Protein AF-A0AA36J2W7-F1 (afdb_monomer_lite)

pLDDT: mean 77.15, std 19.32, range [40.28, 98.44]

Foldseek 3Di:
DDDPPPPPPDPDPPPPVVVVVVCVVVPPPVVVVVVVVLPPDPPFWKKFFAPPVQDWWFFAAAQDPPHDTLPDTHGHLDIFGFSDWDADPVRKIWTAGPVRSHITIQADPPPRDGGMDTDDPVRNVVSVVPPVPVVVVVVVVVVVCVVDVPVVVVVVPDVVVVVCLQDLVSLVVVVVVDVVSVVVCVVQVLSVVCSVPPNDVVSNVVSVVVVVD

Secondary structure (DSSP, 8-state):
-----TTSSSSSSSSHHHHHHHHHHSTTSHHHHHHHSSSS--SPEEEEE--TT-PPEEEESSSSTTSPEEEEEEPTT-EEEEEEEEE-TTS-EEEEETTSS-EEESB-TTT--B-EEEE-HHHHHHHHHHS--HHHHHHHHHHHHHH-HHHHHHHHT-HHHHHHHH-HHHHHHHHHH-HHHHHHHHT-HHHHHHHHTT--HHHHHHHHHTT--

Sequence (213 aa):
MDSRWTKALCIAGGAAAAAGVLWYVFREDEEEAAAEAGLAAAGGQKFCVTDPSGACIGIRKEPDVSSARTGLQLMPGEVFDVSEVLEAPDGQMYLKLADGRGWAFTRSSRDGRLLCQRVSDEEAEHMAGSQPSMQRMMAEVNALLERQPELREQVLASPELQAMLANPDAMRSAAQQNPFVASAMQSNPGVQEWMADGADPETLAQAMRSKAG

Structure (mmCIF, N/CA/C/O backbone):
data_AF-A0AA36J2W7-F1
#
_entry.id   AF-A0AA36J2W7-F1
#
loop_
_atom_site.group_PDB
_atom_site.id
_atom_site.type_symbol
_atom_site.label_atom_id
_atom_site.label_alt_id
_atom_site.label_comp_id
_atom_site.label_asym_id
_atom_site.label_entity_id
_atom_site.label_seq_id
_atom_site.pdbx_PDB_ins_code
_atom_site.Cartn_x
_atom_site.Cartn_y
_atom_site.Cartn_z
_atom_site.occupancy
_atom_site.B_iso_or_equiv
_atom_site.auth_seq_id
_atom_site.auth_comp_id
_atom_site.auth_asym_id
_atom_site.auth_atom_id
_atom_site.pdbx_PDB_model_num
ATOM 1 N N . MET A 1 1 ? -44.391 -8.270 68.661 1.00 42.38 1 MET A N 1
ATOM 2 C CA . MET A 1 1 ? -43.541 -8.861 67.611 1.00 42.38 1 MET A CA 1
ATOM 3 C C . MET A 1 1 ? -44.029 -8.336 66.277 1.00 42.38 1 MET A C 1
ATOM 5 O O . MET A 1 1 ? -45.176 -8.560 65.916 1.00 42.38 1 MET A O 1
ATOM 9 N N . ASP A 1 2 ? -43.184 -7.512 65.665 1.00 52.62 2 ASP A N 1
ATOM 10 C CA . ASP A 1 2 ? -43.359 -6.789 64.407 1.00 52.62 2 ASP A CA 1
ATOM 11 C C . ASP A 1 2 ? -43.614 -7.686 63.190 1.00 52.62 2 ASP A C 1
ATOM 13 O O . ASP A 1 2 ? -43.189 -8.838 63.177 1.00 52.62 2 ASP A O 1
ATOM 17 N N . SER A 1 3 ? -44.219 -7.102 62.144 1.00 44.38 3 SER A N 1
ATOM 18 C CA . SER A 1 3 ? -43.921 -7.328 60.709 1.00 44.38 3 SER A CA 1
ATOM 19 C C . SER A 1 3 ? -44.998 -6.625 59.867 1.00 44.38 3 SER A C 1
ATOM 21 O O . SER A 1 3 ? -45.995 -7.226 59.503 1.00 44.38 3 SER A O 1
ATOM 23 N N . ARG A 1 4 ? -44.973 -5.320 59.571 1.00 46.44 4 ARG A N 1
ATOM 24 C CA . ARG A 1 4 ? -44.025 -4.549 58.731 1.00 46.44 4 ARG A CA 1
ATOM 25 C C . ARG A 1 4 ? -43.586 -5.165 57.391 1.00 46.44 4 ARG A C 1
ATOM 27 O O . ARG A 1 4 ? -42.959 -4.454 56.620 1.00 46.44 4 ARG A O 1
ATOM 34 N N . TRP A 1 5 ? -44.008 -6.381 57.038 1.00 47.56 5 TRP A N 1
ATOM 35 C CA . TRP A 1 5 ? -43.633 -7.011 55.759 1.00 47.56 5 TRP A CA 1
ATOM 36 C C . TRP A 1 5 ? -44.796 -7.229 54.779 1.00 47.56 5 TRP A C 1
ATOM 38 O O . TRP A 1 5 ? -44.565 -7.440 53.594 1.00 47.56 5 TRP A O 1
ATOM 48 N N . THR A 1 6 ? -46.053 -7.059 55.196 1.00 45.84 6 THR A N 1
ATOM 49 C CA . THR A 1 6 ? -47.224 -7.325 54.332 1.00 45.84 6 THR A CA 1
ATOM 50 C C . THR A 1 6 ? -47.607 -6.174 53.386 1.00 45.84 6 THR A C 1
ATOM 52 O O . THR A 1 6 ? -48.649 -6.229 52.744 1.00 45.84 6 THR A O 1
ATOM 55 N N . LYS A 1 7 ? -46.795 -5.113 53.275 1.00 46.69 7 LYS A N 1
ATOM 56 C CA . LYS A 1 7 ? -47.053 -3.972 52.365 1.00 46.69 7 LYS A CA 1
ATOM 57 C C . LYS A 1 7 ? -45.974 -3.754 51.296 1.00 46.69 7 LYS A C 1
ATOM 59 O O . LYS A 1 7 ? -45.944 -2.695 50.683 1.00 46.69 7 LYS A O 1
ATOM 64 N N . ALA A 1 8 ? -45.118 -4.743 51.043 1.00 44.97 8 ALA A N 1
ATOM 65 C CA . ALA A 1 8 ? -44.049 -4.647 50.041 1.00 44.97 8 ALA A CA 1
ATOM 66 C C . ALA A 1 8 ? -44.235 -5.579 48.827 1.00 44.97 8 ALA A C 1
ATOM 68 O O . ALA A 1 8 ? -43.272 -5.854 48.122 1.00 44.97 8 ALA A O 1
ATOM 69 N N . LEU A 1 9 ? -45.454 -6.067 48.559 1.00 45.31 9 LEU A N 1
ATOM 70 C CA . LEU A 1 9 ? -45.701 -7.007 47.455 1.00 45.31 9 LEU A CA 1
ATOM 71 C C . LEU A 1 9 ? -46.859 -6.594 46.531 1.00 45.31 9 LEU A C 1
ATOM 73 O O . LEU A 1 9 ? -47.637 -7.436 46.103 1.00 45.31 9 LEU A O 1
ATOM 77 N N . CYS A 1 10 ? -46.977 -5.299 46.218 1.00 46.50 10 CYS A N 1
ATOM 78 C CA . CYS A 1 10 ? -47.950 -4.803 45.227 1.00 46.50 10 CYS A CA 1
ATOM 79 C C . CYS A 1 10 ? -47.357 -3.883 44.142 1.00 46.50 10 CYS A C 1
ATOM 81 O O . CYS A 1 10 ? -48.113 -3.221 43.441 1.00 46.50 10 CYS A O 1
ATOM 83 N N . ILE A 1 11 ? -46.034 -3.833 43.947 1.00 49.19 11 ILE A N 1
ATOM 84 C CA . ILE A 1 11 ? -45.430 -3.062 42.841 1.00 49.19 11 ILE A CA 1
ATOM 85 C C . ILE A 1 11 ? -44.286 -3.867 42.213 1.00 49.19 11 ILE A C 1
ATOM 87 O O . ILE A 1 11 ? -43.123 -3.522 42.369 1.00 49.19 11 ILE A O 1
ATOM 91 N N . ALA A 1 12 ? -44.581 -4.991 41.559 1.00 46.41 12 ALA A N 1
ATOM 92 C CA . ALA A 1 12 ? -43.542 -5.725 40.816 1.00 46.41 12 ALA A CA 1
ATOM 93 C C . ALA A 1 12 ? -44.068 -6.598 39.662 1.00 46.41 12 ALA A C 1
ATOM 95 O O . ALA A 1 12 ? -43.372 -7.502 39.219 1.00 46.41 12 ALA A O 1
ATOM 96 N N . GLY A 1 13 ? -45.290 -6.368 39.170 1.00 40.91 13 GLY A N 1
ATOM 97 C CA . GLY A 1 13 ? -45.926 -7.301 38.227 1.00 40.91 13 GLY A CA 1
ATOM 98 C C . GLY A 1 13 ? -46.694 -6.666 37.074 1.00 40.91 13 GLY A C 1
ATOM 99 O O . GLY A 1 13 ? -47.593 -7.309 36.553 1.00 40.91 13 GLY A O 1
ATOM 100 N N . GLY A 1 14 ? -46.405 -5.411 36.706 1.00 41.69 14 GLY A N 1
ATOM 101 C CA . GLY A 1 14 ? -47.230 -4.676 35.731 1.00 41.69 14 GLY A CA 1
ATOM 102 C C . GLY A 1 14 ? -46.502 -3.985 34.575 1.00 41.69 14 GLY A C 1
ATOM 103 O O . GLY A 1 14 ? -47.169 -3.549 33.647 1.00 41.69 14 GLY A O 1
ATOM 104 N N . ALA A 1 15 ? -45.169 -3.875 34.592 1.00 45.41 15 ALA A N 1
ATOM 105 C CA . ALA A 1 15 ? -44.442 -3.072 33.595 1.00 45.41 15 ALA A CA 1
ATOM 106 C C . ALA A 1 15 ? -43.670 -3.892 32.541 1.00 45.41 15 ALA A C 1
ATOM 108 O O . ALA A 1 15 ? -43.358 -3.368 31.477 1.00 45.41 15 ALA A O 1
ATOM 109 N N . ALA A 1 16 ? -43.391 -5.177 32.785 1.00 48.16 16 ALA A N 1
ATOM 110 C CA . ALA A 1 16 ? -42.565 -5.969 31.866 1.00 48.16 16 ALA A CA 1
ATOM 111 C C . ALA A 1 16 ? -43.339 -6.501 30.644 1.00 48.16 16 ALA A C 1
ATOM 113 O O . ALA A 1 16 ? -42.769 -6.620 29.564 1.00 48.16 16 ALA A O 1
ATOM 114 N N . ALA A 1 17 ? -44.642 -6.774 30.779 1.00 46.09 17 ALA A N 1
ATOM 115 C CA . ALA A 1 17 ? -45.441 -7.288 29.664 1.00 46.09 17 ALA A CA 1
ATOM 116 C C . ALA A 1 17 ? -45.828 -6.188 28.660 1.00 46.09 17 ALA A C 1
ATOM 118 O O . ALA A 1 17 ? -45.829 -6.434 27.459 1.00 46.09 17 ALA A O 1
ATOM 119 N N . ALA A 1 18 ? -46.089 -4.961 29.126 1.00 45.81 18 ALA A N 1
ATOM 120 C CA . ALA A 1 18 ? -46.387 -3.846 28.232 1.00 45.81 18 ALA A CA 1
ATOM 121 C C . ALA A 1 18 ? -45.137 -3.382 27.475 1.00 45.81 18 ALA A C 1
ATOM 123 O O . ALA A 1 18 ? -45.234 -3.135 26.285 1.00 45.81 18 ALA A O 1
ATOM 124 N N . ALA A 1 19 ? -43.958 -3.348 28.110 1.00 48.56 19 ALA A N 1
ATOM 125 C CA . ALA A 1 19 ? -42.713 -3.016 27.413 1.00 48.56 19 ALA A CA 1
ATOM 126 C C . ALA A 1 19 ? -42.326 -4.079 26.369 1.00 48.56 19 ALA A C 1
ATOM 128 O O . ALA A 1 19 ? -41.878 -3.724 25.286 1.00 48.56 19 ALA A O 1
ATOM 129 N N . GLY A 1 20 ? -42.556 -5.367 26.657 1.00 45.38 20 GLY A N 1
ATOM 130 C CA . GLY A 1 20 ? -42.308 -6.455 25.706 1.00 45.38 20 GLY A CA 1
ATOM 131 C C . GLY A 1 20 ? -43.267 -6.452 24.512 1.00 45.38 20 GLY A C 1
ATOM 132 O O . GLY A 1 20 ? -42.825 -6.635 23.386 1.00 45.38 20 GLY A O 1
ATOM 133 N N . VAL A 1 21 ? -44.561 -6.188 24.729 1.00 49.75 21 VAL A N 1
ATOM 134 C CA . VAL A 1 21 ? -45.548 -6.086 23.637 1.00 49.75 21 VAL A CA 1
ATOM 135 C C . VAL A 1 21 ? -45.394 -4.775 22.863 1.00 49.75 21 VAL A C 1
ATOM 137 O O . VAL A 1 21 ? -45.546 -4.784 21.650 1.00 49.75 21 VAL A O 1
ATOM 140 N N . LEU A 1 22 ? -45.017 -3.667 23.509 1.00 46.59 22 LEU A N 1
ATOM 141 C CA . LEU A 1 22 ? -44.702 -2.417 22.807 1.00 46.59 22 LEU A CA 1
ATOM 142 C C . LEU A 1 22 ? -43.424 -2.563 21.966 1.00 46.59 22 LEU A C 1
ATOM 144 O O . LEU A 1 22 ? -43.388 -2.073 20.846 1.00 46.59 22 LEU A O 1
ATOM 148 N N . TRP A 1 23 ? -42.424 -3.305 22.458 1.00 53.12 23 TRP A N 1
ATOM 149 C CA . TRP A 1 23 ? -41.241 -3.688 21.683 1.00 53.12 23 TRP A CA 1
ATOM 150 C C . TRP A 1 23 ? -41.576 -4.647 20.535 1.00 53.12 23 TRP A C 1
ATOM 152 O O . TRP A 1 23 ? -40.918 -4.595 19.512 1.00 53.12 23 TRP A O 1
ATOM 162 N N . TYR A 1 24 ? -42.592 -5.505 20.662 1.00 50.66 24 TYR A N 1
ATOM 163 C CA . TYR A 1 24 ? -42.967 -6.452 19.601 1.00 50.66 24 TYR A CA 1
ATOM 164 C C . TYR A 1 24 ? -43.910 -5.846 18.548 1.00 50.66 24 TYR A C 1
ATOM 166 O O . TYR A 1 24 ? -43.835 -6.216 17.388 1.00 50.66 24 TYR A O 1
ATOM 174 N N . VAL A 1 25 ? -44.776 -4.901 18.931 1.00 55.06 25 VAL A N 1
ATOM 175 C CA . VAL A 1 25 ? -45.763 -4.272 18.030 1.00 55.06 25 VAL A CA 1
ATOM 176 C C . VAL A 1 25 ? -45.192 -3.053 17.291 1.00 55.06 25 VAL A C 1
ATOM 178 O O . VAL A 1 25 ? -45.639 -2.762 16.191 1.00 55.06 25 VAL A O 1
ATOM 181 N N . PHE A 1 26 ? -44.185 -2.357 17.835 1.00 48.19 26 PHE A N 1
ATOM 182 C CA . PHE A 1 26 ? -43.480 -1.277 17.115 1.00 48.19 26 PHE A CA 1
ATOM 183 C C . PHE A 1 26 ? -42.229 -1.750 16.350 1.00 48.19 26 PHE A C 1
ATOM 185 O O . PHE A 1 26 ? -41.578 -0.946 15.691 1.00 48.19 26 PHE A O 1
ATOM 192 N N . ARG A 1 27 ? -41.909 -3.052 16.390 1.00 49.78 27 ARG A N 1
ATOM 193 C CA . ARG A 1 27 ? -40.775 -3.675 15.681 1.00 49.78 27 ARG A CA 1
ATOM 194 C C . ARG A 1 27 ? -41.227 -4.462 14.448 1.00 49.78 27 ARG A C 1
ATOM 196 O O . ARG A 1 27 ? -40.637 -5.483 14.121 1.00 49.78 27 ARG A O 1
ATOM 203 N N . GLU A 1 28 ? -42.279 -3.998 13.783 1.00 45.69 28 GLU A N 1
ATOM 204 C CA . GLU A 1 28 ? -42.622 -4.455 12.429 1.00 45.69 28 GLU A CA 1
ATOM 205 C C . GLU A 1 28 ? -42.412 -3.367 11.358 1.00 45.69 28 GLU A C 1
ATOM 207 O O . GLU A 1 28 ? -42.506 -3.684 10.183 1.00 45.69 28 GLU A O 1
ATOM 212 N N . ASP A 1 29 ? -41.992 -2.144 11.728 1.00 43.00 29 ASP A N 1
ATOM 213 C CA . ASP A 1 29 ? -41.615 -1.086 10.763 1.00 43.00 29 ASP A CA 1
ATOM 214 C C . ASP A 1 29 ? -40.136 -0.632 10.863 1.00 43.00 29 ASP A C 1
ATOM 216 O O . ASP A 1 29 ? -39.620 0.024 9.960 1.00 43.00 29 ASP A O 1
ATOM 220 N N . GLU A 1 30 ? -39.393 -0.995 11.921 1.00 43.44 30 GLU A N 1
ATOM 221 C CA . GLU A 1 30 ? -37.962 -0.631 12.047 1.00 43.44 30 GLU A CA 1
ATOM 222 C C . GLU A 1 30 ? -36.997 -1.655 11.421 1.00 43.44 30 GLU A C 1
ATOM 224 O O . GLU A 1 30 ? -35.827 -1.339 11.191 1.00 43.44 30 GLU A O 1
ATOM 229 N N . GLU A 1 31 ? -37.468 -2.866 11.102 1.00 42.19 31 GLU A N 1
ATOM 230 C CA . GLU A 1 31 ? -36.630 -3.896 10.466 1.00 42.19 31 GLU A CA 1
ATOM 231 C C . GLU A 1 31 ? -36.454 -3.654 8.950 1.00 42.19 31 GLU A C 1
ATOM 233 O O . GLU A 1 31 ? -35.491 -4.148 8.367 1.00 42.19 31 GLU A O 1
ATOM 238 N N . GLU A 1 32 ? -37.277 -2.786 8.341 1.00 43.72 32 GLU A N 1
ATOM 239 C CA . GLU A 1 32 ? -37.037 -2.228 6.996 1.00 43.72 32 GLU A CA 1
ATOM 240 C C . GLU A 1 32 ? -36.247 -0.902 7.015 1.00 43.72 32 GLU A C 1
ATOM 242 O O . GLU A 1 32 ? -35.488 -0.637 6.086 1.00 43.72 32 GLU A O 1
ATOM 247 N N . ALA A 1 33 ? -36.286 -0.105 8.092 1.00 40.84 33 ALA A N 1
ATOM 248 C CA . ALA A 1 33 ? -35.506 1.141 8.174 1.00 40.84 33 ALA A CA 1
ATOM 249 C C . ALA A 1 33 ? -34.016 0.923 8.524 1.00 40.84 33 ALA A C 1
ATOM 251 O O . ALA A 1 33 ? -33.151 1.689 8.092 1.00 40.84 33 ALA A O 1
ATOM 252 N N . ALA A 1 34 ? -33.680 -0.141 9.266 1.00 42.88 34 ALA A N 1
ATOM 253 C CA . ALA A 1 34 ? -32.285 -0.509 9.535 1.00 42.88 34 ALA A CA 1
ATOM 254 C C . ALA A 1 34 ? -31.599 -1.200 8.338 1.00 42.88 34 ALA A C 1
ATOM 256 O O . ALA A 1 34 ? -30.370 -1.208 8.254 1.00 42.88 34 ALA A O 1
ATOM 257 N N . ALA A 1 35 ? -32.378 -1.736 7.391 1.00 44.19 35 ALA A N 1
ATOM 258 C CA . ALA A 1 35 ? -31.869 -2.267 6.128 1.00 44.19 35 ALA A CA 1
ATOM 259 C C . ALA A 1 35 ? -31.573 -1.156 5.098 1.00 44.19 35 ALA A C 1
ATOM 261 O O . ALA A 1 35 ? -30.664 -1.308 4.282 1.00 44.19 35 ALA A O 1
ATOM 262 N N . GLU A 1 36 ? -32.258 -0.008 5.174 1.00 42.62 36 GLU A N 1
ATOM 263 C CA . GLU A 1 36 ? -32.062 1.105 4.230 1.00 42.62 36 GLU A CA 1
ATOM 264 C C . GLU A 1 36 ? -31.004 2.146 4.649 1.00 42.62 36 GLU A C 1
ATOM 266 O O . GLU A 1 36 ? -30.556 2.930 3.813 1.00 42.62 36 GLU A O 1
ATOM 271 N N . ALA A 1 37 ? -30.495 2.118 5.887 1.00 42.84 37 ALA A N 1
ATOM 272 C CA . ALA A 1 37 ? -29.332 2.932 6.277 1.00 42.84 37 ALA A CA 1
ATOM 273 C C . ALA A 1 37 ? -27.975 2.292 5.895 1.00 42.84 37 ALA A C 1
ATOM 275 O O . ALA A 1 37 ? -26.949 2.973 5.876 1.00 42.84 37 ALA A O 1
ATOM 276 N N . GLY A 1 38 ? -27.956 0.992 5.573 1.00 41.41 38 GLY A N 1
ATOM 277 C CA . GLY A 1 38 ? -26.745 0.228 5.237 1.00 41.41 38 GLY A CA 1
ATOM 278 C C . GLY A 1 38 ? -26.438 0.100 3.741 1.00 41.41 38 GLY A C 1
ATOM 279 O O . GLY A 1 38 ? -25.395 -0.445 3.386 1.00 41.41 38 GLY A O 1
ATOM 280 N N . LEU A 1 39 ? -27.315 0.593 2.858 1.00 44.44 39 LEU A N 1
ATOM 281 C CA . LEU A 1 39 ? -27.201 0.425 1.399 1.00 44.44 39 LEU A CA 1
ATOM 282 C C . LEU A 1 39 ? -27.002 1.739 0.617 1.00 44.44 39 LEU A C 1
ATOM 284 O O . LEU A 1 39 ? -27.122 1.752 -0.605 1.00 44.44 39 LEU A O 1
ATOM 288 N N . ALA A 1 40 ? -26.656 2.842 1.290 1.00 40.28 40 ALA A N 1
ATOM 289 C CA . ALA A 1 40 ? -26.535 4.165 0.663 1.00 40.28 40 ALA A CA 1
ATOM 290 C C . ALA A 1 40 ? -25.097 4.624 0.330 1.00 40.28 40 ALA A C 1
ATOM 292 O O . ALA A 1 40 ? -24.901 5.775 -0.052 1.00 40.28 40 ALA A O 1
ATOM 293 N N . ALA A 1 41 ? -24.078 3.764 0.413 1.00 43.34 41 ALA A N 1
ATOM 294 C CA . ALA A 1 41 ? -22.741 4.122 -0.071 1.00 43.34 41 ALA A CA 1
ATOM 295 C C . ALA A 1 41 ? -22.014 2.923 -0.688 1.00 43.34 41 ALA A C 1
ATOM 297 O O . ALA A 1 41 ? -21.029 2.420 -0.155 1.00 43.34 41 ALA A O 1
ATOM 298 N N . ALA A 1 42 ? -22.451 2.515 -1.880 1.00 42.31 42 ALA A N 1
ATOM 299 C CA . ALA A 1 42 ? -21.653 1.718 -2.818 1.00 42.31 42 ALA A CA 1
ATOM 300 C C . ALA A 1 42 ? -20.464 2.525 -3.406 1.00 42.31 42 ALA A C 1
ATOM 302 O O . ALA A 1 42 ? -20.154 2.433 -4.589 1.00 42.31 42 ALA A O 1
ATOM 303 N N . GLY A 1 43 ? -19.817 3.335 -2.566 1.00 52.00 43 GLY A N 1
ATOM 304 C CA . GLY A 1 43 ? -18.526 3.970 -2.783 1.00 52.00 43 GLY A CA 1
ATOM 305 C C . GLY A 1 43 ? -17.655 3.595 -1.590 1.00 52.00 43 GLY A C 1
ATOM 306 O O . GLY A 1 43 ? -17.672 4.282 -0.568 1.00 52.00 43 GLY A O 1
ATOM 307 N N . GLY A 1 44 ? -16.991 2.438 -1.675 1.00 79.56 44 GLY A N 1
ATOM 308 C CA . GLY A 1 44 ? -16.095 1.959 -0.622 1.00 79.56 44 GLY A CA 1
ATOM 309 C C . GLY A 1 44 ? -15.037 3.017 -0.313 1.00 79.56 44 GLY A C 1
ATOM 310 O O . GLY A 1 44 ? -14.501 3.649 -1.219 1.00 79.56 44 GLY A O 1
ATOM 311 N N . GLN A 1 45 ? -14.757 3.258 0.968 1.00 93.50 45 GLN A N 1
ATOM 312 C CA . GLN A 1 45 ? -13.737 4.237 1.336 1.00 93.50 45 GLN A CA 1
ATOM 313 C C . GLN A 1 45 ? -12.365 3.698 0.926 1.00 93.50 45 GLN A C 1
ATOM 315 O O . GLN A 1 45 ? -12.008 2.583 1.307 1.00 93.50 45 GLN A O 1
ATOM 320 N N . LYS A 1 46 ? -11.582 4.493 0.196 1.00 96.00 46 LYS A N 1
ATOM 321 C CA . LYS A 1 46 ? -10.215 4.131 -0.181 1.00 96.00 46 LYS A CA 1
ATOM 322 C C . LYS A 1 46 ? -9.211 4.661 0.828 1.00 96.00 46 LYS A C 1
ATOM 324 O O . LYS A 1 46 ? -9.300 5.797 1.297 1.00 96.00 46 LYS A O 1
ATOM 329 N N . PHE A 1 47 ? -8.239 3.824 1.157 1.00 97.00 47 PHE A N 1
ATOM 330 C CA . PHE A 1 47 ? -7.118 4.171 2.020 1.00 97.00 47 PHE A CA 1
ATOM 331 C C . PHE A 1 47 ? -5.809 3.809 1.328 1.00 97.00 47 PHE A C 1
ATOM 333 O O . PHE A 1 47 ? -5.748 2.837 0.581 1.00 97.00 47 PHE A O 1
ATOM 340 N N . CYS A 1 48 ? -4.756 4.577 1.597 1.00 96.38 48 CYS A N 1
ATOM 341 C CA . CYS A 1 48 ? -3.407 4.300 1.117 1.00 96.38 48 CYS A CA 1
ATOM 342 C C . CYS A 1 48 ? -2.453 4.104 2.292 1.00 96.38 48 CYS A C 1
ATOM 344 O O . CYS A 1 48 ? -2.503 4.858 3.267 1.00 96.38 48 CYS A O 1
ATOM 346 N N . VAL A 1 49 ? -1.549 3.129 2.190 1.00 96.38 49 VAL A N 1
ATOM 347 C CA . VAL A 1 49 ? -0.434 2.971 3.134 1.00 96.38 49 VAL A CA 1
ATOM 348 C C . VAL A 1 49 ? 0.583 4.089 2.908 1.00 96.38 49 VAL A C 1
ATOM 350 O O . VAL A 1 49 ? 1.223 4.148 1.861 1.00 96.38 49 VAL A O 1
ATOM 353 N N . THR A 1 50 ? 0.749 4.968 3.894 1.00 95.62 50 THR A N 1
ATOM 354 C CA . THR A 1 50 ? 1.596 6.171 3.824 1.00 95.62 50 THR A CA 1
ATOM 355 C C . THR A 1 50 ? 2.661 6.220 4.919 1.00 95.62 50 THR A C 1
ATOM 357 O O . THR A 1 50 ? 3.203 7.288 5.195 1.00 95.62 50 THR A O 1
ATOM 360 N N . ASP A 1 51 ? 2.987 5.078 5.543 1.00 94.75 51 ASP A N 1
ATOM 361 C CA . ASP A 1 51 ? 4.006 5.010 6.598 1.00 94.75 51 ASP A CA 1
ATOM 362 C C . ASP A 1 51 ? 5.335 5.641 6.119 1.00 94.75 51 ASP A C 1
ATOM 364 O O . ASP A 1 51 ? 5.972 5.102 5.207 1.00 94.75 51 ASP A O 1
ATOM 368 N N . PRO A 1 52 ? 5.806 6.740 6.745 1.00 90.19 52 PRO A N 1
ATOM 369 C CA . PRO A 1 52 ? 7.039 7.420 6.345 1.00 90.19 52 PRO A CA 1
ATOM 370 C C . PRO A 1 52 ? 8.292 6.552 6.516 1.00 90.19 52 PRO A C 1
ATOM 372 O O . PRO A 1 52 ? 9.325 6.835 5.917 1.00 90.19 52 PRO A O 1
ATOM 375 N N . SER A 1 53 ? 8.221 5.492 7.326 1.00 91.50 53 SER A N 1
ATOM 376 C CA . SER A 1 53 ? 9.313 4.527 7.487 1.00 91.50 53 SER A CA 1
ATOM 377 C C . SER A 1 53 ? 9.332 3.430 6.416 1.00 91.50 53 SER A C 1
ATOM 379 O O . SER A 1 53 ? 10.250 2.611 6.406 1.00 91.50 53 SER A O 1
ATOM 381 N N . GLY A 1 54 ? 8.326 3.383 5.534 1.00 90.94 54 GLY A N 1
ATOM 382 C CA . GLY A 1 54 ? 8.200 2.352 4.504 1.00 90.94 54 GLY A CA 1
ATOM 383 C C . GLY A 1 54 ? 7.938 0.948 5.061 1.00 90.94 54 GLY A C 1
ATOM 384 O O . GLY A 1 54 ? 8.240 -0.041 4.395 1.00 90.94 54 GLY A O 1
ATOM 385 N N . ALA A 1 55 ? 7.413 0.825 6.283 1.00 91.00 55 ALA A N 1
ATOM 386 C CA . ALA A 1 55 ? 7.085 -0.477 6.853 1.00 91.00 55 ALA A CA 1
ATOM 387 C C . ALA A 1 55 ? 5.757 -1.020 6.299 1.00 91.00 55 ALA A C 1
ATOM 389 O O . ALA A 1 55 ? 4.811 -0.278 6.042 1.00 91.00 55 ALA A O 1
ATOM 390 N N . CYS A 1 56 ? 5.675 -2.343 6.147 1.00 94.94 56 CYS A N 1
ATOM 391 C CA . CYS A 1 56 ? 4.430 -3.022 5.787 1.00 94.94 56 CYS A CA 1
ATOM 392 C C . CYS A 1 56 ? 3.478 -3.090 6.992 1.00 94.94 56 CYS A C 1
ATOM 394 O O . CYS A 1 56 ? 3.915 -3.304 8.130 1.00 94.94 56 CYS A O 1
ATOM 396 N N . ILE A 1 57 ? 2.170 -3.000 6.748 1.00 97.31 57 ILE A N 1
ATOM 397 C CA . ILE A 1 57 ? 1.149 -3.122 7.799 1.00 97.31 57 ILE A CA 1
ATOM 398 C C . ILE A 1 57 ? 0.673 -4.571 7.874 1.00 97.31 57 ILE A C 1
ATOM 400 O O . ILE A 1 57 ? 0.220 -5.142 6.888 1.00 97.31 57 ILE A O 1
ATOM 404 N N . GLY A 1 58 ? 0.752 -5.182 9.055 1.00 97.50 58 GLY A N 1
ATOM 405 C CA . GLY A 1 58 ? 0.240 -6.536 9.272 1.00 97.50 58 GLY A CA 1
ATOM 406 C C . GLY A 1 58 ? -1.275 -6.579 9.426 1.00 97.50 58 GLY A C 1
ATOM 407 O O . GLY A 1 58 ? -1.803 -5.893 10.299 1.00 97.50 58 GLY A O 1
ATOM 408 N N . ILE A 1 59 ? -1.940 -7.447 8.662 1.00 98.44 59 ILE A N 1
ATOM 409 C CA . ILE A 1 59 ? -3.396 -7.622 8.722 1.00 98.44 59 ILE A CA 1
ATOM 410 C C . ILE A 1 59 ? -3.781 -8.517 9.915 1.00 98.44 59 ILE A C 1
ATOM 412 O O . ILE A 1 59 ? -3.114 -9.516 10.221 1.00 98.44 59 ILE A O 1
ATOM 416 N N . ARG A 1 60 ? -4.852 -8.133 10.614 1.00 98.25 60 ARG A N 1
ATOM 417 C CA . ARG A 1 60 ? -5.382 -8.751 11.840 1.00 98.25 60 ARG A CA 1
ATOM 418 C C . ARG A 1 60 ? -6.702 -9.465 11.579 1.00 98.25 60 ARG A C 1
ATOM 420 O O . ARG A 1 60 ? -7.414 -9.132 10.637 1.00 98.25 60 ARG A O 1
ATOM 427 N N . LYS A 1 61 ? -7.025 -10.463 12.403 1.00 98.06 61 LYS A N 1
ATOM 428 C CA . LYS A 1 61 ? -8.310 -11.177 12.316 1.00 98.06 61 LYS A CA 1
ATOM 429 C C . LYS A 1 61 ? -9.483 -10.362 12.867 1.00 98.06 61 LYS A C 1
ATOM 431 O O . LYS A 1 61 ? -10.597 -10.519 12.384 1.00 98.06 61 LYS A O 1
ATOM 436 N N . GLU A 1 62 ? -9.224 -9.486 13.832 1.00 98.25 62 GLU A N 1
ATOM 437 C CA . GLU A 1 62 ? -10.223 -8.673 14.538 1.00 98.25 62 GLU A CA 1
ATOM 438 C C . GLU A 1 62 ? -9.770 -7.201 14.593 1.00 98.25 62 GLU A C 1
ATOM 440 O O . GLU A 1 62 ? -8.581 -6.936 14.368 1.00 98.25 62 GLU A O 1
ATOM 445 N N . PRO A 1 63 ? -10.675 -6.248 14.901 1.00 97.50 63 PRO A N 1
ATOM 446 C CA . PRO A 1 63 ? -10.358 -4.824 15.052 1.00 97.50 63 PRO A CA 1
ATOM 447 C C . PRO A 1 63 ? -9.596 -4.528 16.358 1.00 97.50 63 PRO A C 1
ATOM 449 O O . PRO A 1 63 ? -10.038 -3.757 17.203 1.00 97.50 63 PRO A O 1
ATOM 452 N N . ASP A 1 64 ? -8.442 -5.172 16.532 1.00 96.31 64 ASP A N 1
ATOM 453 C CA . ASP A 1 64 ? -7.528 -4.973 17.654 1.00 96.31 64 ASP A CA 1
ATOM 454 C C . ASP A 1 64 ? -6.075 -5.155 17.178 1.00 96.31 64 ASP A C 1
ATOM 456 O O . ASP A 1 64 ? -5.719 -6.131 16.508 1.00 96.31 64 ASP A O 1
ATOM 460 N N . VAL A 1 65 ? -5.205 -4.213 17.551 1.00 94.75 65 VAL A N 1
ATOM 461 C CA . VAL A 1 65 ? -3.759 -4.251 17.281 1.00 94.75 65 VAL A CA 1
ATOM 462 C C . VAL A 1 65 ? -3.073 -5.479 17.892 1.00 94.75 65 VAL A C 1
ATOM 464 O O . VAL A 1 65 ? -2.049 -5.938 17.367 1.00 94.75 65 VAL A O 1
ATOM 467 N N . SER A 1 66 ? -3.638 -6.019 18.976 1.00 95.81 66 SER A N 1
ATOM 468 C CA . SER A 1 66 ? -3.158 -7.205 19.686 1.00 95.81 66 SER A CA 1
ATOM 469 C C . SER A 1 66 ? -3.687 -8.522 19.104 1.00 95.81 66 SER A C 1
ATOM 471 O O . SER A 1 66 ? -3.102 -9.579 19.357 1.00 95.81 66 SER A O 1
ATOM 473 N N . SER A 1 67 ? -4.720 -8.465 18.251 1.00 97.44 67 SER A N 1
ATOM 474 C CA . SER A 1 67 ? -5.336 -9.653 17.659 1.00 97.44 67 SER A CA 1
ATOM 475 C C . SER A 1 67 ? -4.358 -10.444 16.782 1.00 97.44 67 SER A C 1
ATOM 477 O O . SER A 1 67 ? -3.334 -9.950 16.276 1.00 97.44 67 SER A O 1
ATOM 479 N N . ALA A 1 68 ? -4.683 -11.721 16.587 1.00 98.06 68 ALA A N 1
ATOM 480 C CA . ALA A 1 68 ? -3.895 -12.642 15.789 1.00 98.06 68 ALA A CA 1
ATOM 481 C C . ALA A 1 68 ? -3.688 -12.103 14.362 1.00 98.06 68 ALA A C 1
ATOM 483 O O . ALA A 1 68 ? -4.615 -11.616 13.709 1.00 98.06 68 ALA A O 1
ATOM 484 N N . ARG A 1 69 ? -2.454 -12.216 13.860 1.00 97.88 69 ARG A N 1
ATOM 485 C CA . ARG A 1 69 ? -2.134 -11.882 12.465 1.00 97.88 69 ARG A CA 1
ATOM 486 C C . ARG A 1 69 ? -2.738 -12.925 11.532 1.00 97.88 69 ARG A C 1
ATOM 488 O O . ARG A 1 69 ? -2.770 -14.111 11.859 1.00 97.88 69 ARG A O 1
ATOM 495 N N . THR A 1 70 ? -3.147 -12.495 10.347 1.00 97.75 70 THR A N 1
ATOM 496 C CA . THR A 1 70 ? -3.569 -13.412 9.275 1.00 97.75 70 THR A CA 1
ATOM 497 C C . THR A 1 70 ? -2.380 -14.000 8.514 1.00 97.75 70 THR A C 1
ATOM 499 O O . THR A 1 70 ? -2.525 -15.010 7.837 1.00 97.75 70 THR A O 1
ATOM 502 N N . GLY A 1 71 ? -1.199 -13.386 8.646 1.00 96.88 71 GLY A N 1
ATOM 503 C CA . GLY A 1 71 ? -0.001 -13.700 7.859 1.00 96.88 71 GLY A CA 1
ATOM 504 C C . GLY A 1 71 ? 0.132 -12.841 6.598 1.00 96.88 71 GLY A C 1
ATOM 505 O O . GLY A 1 71 ? 1.213 -12.782 6.024 1.00 96.88 71 GLY A O 1
ATOM 506 N N . LEU A 1 72 ? -0.929 -12.125 6.216 1.00 97.44 72 LEU A N 1
ATOM 507 C CA . LEU A 1 72 ? -0.934 -11.171 5.110 1.00 97.44 72 LEU A CA 1
ATOM 508 C C . LEU A 1 72 ? -0.511 -9.772 5.581 1.00 97.44 72 LEU A C 1
ATOM 510 O O . LEU A 1 72 ? -0.555 -9.446 6.775 1.00 97.44 72 LEU A O 1
ATOM 514 N N . GLN A 1 73 ? -0.103 -8.939 4.628 1.00 97.38 73 GLN A N 1
ATOM 515 C CA . GLN A 1 73 ? 0.355 -7.579 4.884 1.00 97.38 73 GLN A CA 1
ATOM 516 C C . GLN A 1 73 ? -0.040 -6.628 3.754 1.00 97.38 73 GLN A C 1
ATOM 518 O O . GLN A 1 73 ? -0.203 -7.067 2.618 1.00 97.38 73 GLN A O 1
ATOM 523 N N . LEU A 1 74 ? -0.162 -5.347 4.096 1.00 96.81 74 LEU A N 1
ATOM 524 C CA . LEU A 1 74 ? -0.299 -4.245 3.150 1.00 96.81 74 LEU A CA 1
ATOM 525 C C . LEU A 1 74 ? 1.063 -3.608 2.908 1.00 96.81 74 LEU A C 1
ATOM 527 O O . LEU A 1 74 ? 1.817 -3.355 3.857 1.00 96.81 74 LEU A O 1
ATOM 531 N N . MET A 1 75 ? 1.368 -3.361 1.644 1.00 95.12 75 MET A N 1
ATOM 532 C CA . MET A 1 75 ? 2.646 -2.813 1.212 1.00 95.12 75 MET A CA 1
ATOM 533 C C . MET A 1 75 ? 2.644 -1.279 1.273 1.00 95.12 75 MET A C 1
ATOM 535 O O . MET A 1 75 ? 1.597 -0.658 1.101 1.00 95.12 75 MET A O 1
ATOM 539 N N . PRO A 1 76 ? 3.802 -0.630 1.485 1.00 94.06 76 PRO A N 1
ATOM 540 C CA . PRO A 1 76 ? 3.915 0.822 1.371 1.00 94.06 76 PRO A CA 1
ATOM 541 C C . PRO A 1 76 ? 3.397 1.336 0.020 1.00 94.06 76 PRO A C 1
ATOM 543 O O . PRO A 1 76 ? 3.782 0.826 -1.033 1.00 94.06 76 PRO A O 1
ATOM 546 N N . GLY A 1 77 ? 2.525 2.344 0.052 1.00 92.88 77 GLY A N 1
ATOM 547 C CA . GLY A 1 77 ? 1.861 2.900 -1.128 1.00 92.88 77 GLY A CA 1
ATOM 548 C C . GLY A 1 77 ? 0.716 2.056 -1.701 1.00 92.88 77 GLY A C 1
ATOM 549 O O . GLY A 1 77 ? 0.123 2.470 -2.692 1.00 92.88 77 GLY A O 1
ATOM 550 N N . GLU A 1 78 ? 0.387 0.899 -1.114 1.00 94.06 78 GLU A N 1
ATOM 551 C CA . GLU A 1 78 ? -0.789 0.118 -1.517 1.00 94.06 78 GLU A CA 1
ATOM 552 C C . GLU A 1 78 ? -2.062 0.911 -1.209 1.00 94.06 78 GLU A C 1
ATOM 554 O O . GLU A 1 78 ? -2.273 1.347 -0.071 1.00 94.06 78 GLU A O 1
ATOM 559 N N . VAL A 1 79 ? -2.907 1.071 -2.228 1.00 95.62 79 VAL A N 1
ATOM 560 C CA . VAL A 1 79 ? -4.263 1.603 -2.098 1.00 95.62 79 VAL A CA 1
ATOM 561 C C . VAL A 1 79 ? -5.229 0.430 -1.982 1.00 95.62 79 VAL A C 1
ATOM 563 O O . VAL A 1 79 ? -5.162 -0.507 -2.776 1.00 95.62 79 VAL A O 1
ATOM 566 N N . PHE A 1 80 ? -6.121 0.474 -1.000 1.00 95.88 80 PHE A N 1
ATOM 567 C CA . PHE A 1 80 ? -7.063 -0.603 -0.717 1.00 95.88 80 PHE A CA 1
ATOM 568 C C . PHE A 1 80 ? -8.447 -0.065 -0.351 1.00 95.88 80 PHE A C 1
ATOM 570 O O . PHE A 1 80 ? -8.592 1.033 0.193 1.00 95.88 80 PHE A O 1
ATOM 577 N N . ASP A 1 81 ? -9.463 -0.874 -0.645 1.00 96.44 81 ASP A N 1
ATOM 578 C CA . ASP A 1 81 ? -10.861 -0.588 -0.339 1.00 96.44 81 ASP A CA 1
ATOM 579 C C . ASP A 1 81 ? -11.234 -1.067 1.067 1.00 96.44 81 ASP A C 1
ATOM 581 O O . ASP A 1 81 ? -10.880 -2.173 1.497 1.00 96.44 81 ASP A O 1
ATOM 585 N N . VAL A 1 82 ? -11.990 -0.237 1.779 1.00 96.69 82 VAL A N 1
ATOM 586 C CA . VAL A 1 82 ? -12.464 -0.496 3.138 1.00 96.69 82 VAL A CA 1
ATOM 587 C C . VAL A 1 82 ? -13.984 -0.619 3.137 1.00 96.69 82 VAL A C 1
ATOM 589 O O . VAL A 1 82 ? -14.697 0.267 2.666 1.00 96.69 82 VAL A O 1
ATOM 592 N N . SER A 1 83 ? -14.467 -1.733 3.684 1.00 95.88 83 SER A N 1
ATOM 593 C CA . SER A 1 83 ? -15.899 -2.035 3.822 1.00 95.88 83 SER A CA 1
ATOM 594 C C . SER A 1 83 ? -16.494 -1.520 5.133 1.00 95.88 83 SER A C 1
ATOM 596 O O . SER A 1 83 ? -17.685 -1.240 5.196 1.00 95.88 83 SER A O 1
ATOM 598 N N . GLU A 1 84 ? -15.675 -1.380 6.177 1.00 95.25 84 GLU A N 1
ATOM 599 C CA . GLU A 1 84 ? -16.112 -0.987 7.518 1.00 95.25 84 GLU A CA 1
ATOM 600 C C . GLU A 1 84 ? -14.986 -0.228 8.231 1.00 95.25 84 GLU A C 1
ATOM 602 O O . GLU A 1 84 ? -13.818 -0.623 8.154 1.00 95.25 84 GLU A O 1
ATOM 607 N N . VAL A 1 85 ? -15.332 0.855 8.928 1.00 96.50 85 VAL A N 1
ATOM 608 C CA . VAL A 1 85 ? -14.402 1.654 9.737 1.00 96.50 85 VAL A CA 1
ATOM 609 C C . VAL A 1 85 ? -14.925 1.690 11.166 1.00 96.50 85 VAL A C 1
ATOM 611 O O . VAL A 1 85 ? -16.049 2.128 11.396 1.00 96.50 85 VAL A O 1
ATOM 614 N N . LEU A 1 86 ? -14.105 1.249 12.119 1.00 96.50 86 LEU A N 1
ATOM 615 C CA . LEU A 1 86 ? -14.396 1.343 13.548 1.00 96.50 86 LEU A CA 1
A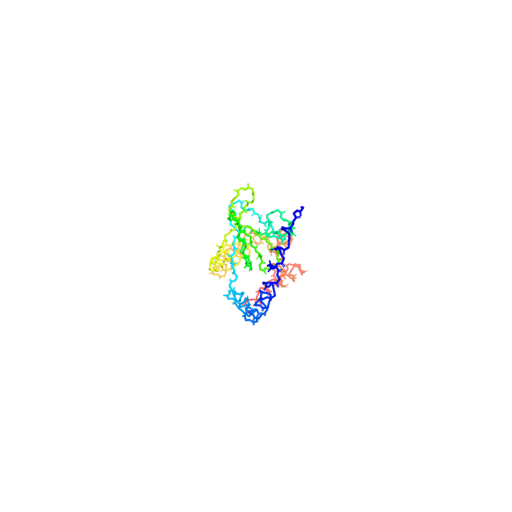TOM 616 C C . LEU A 1 86 ? -13.431 2.329 14.202 1.00 96.50 86 LEU A C 1
ATOM 618 O O . LEU A 1 86 ? -12.218 2.114 14.199 1.00 96.50 86 LEU A O 1
ATOM 622 N N . GLU A 1 87 ? -13.973 3.404 14.764 1.00 96.31 87 GLU A N 1
ATOM 623 C CA . GLU A 1 87 ? -13.209 4.409 15.502 1.00 96.31 87 GLU A CA 1
ATOM 624 C C . GLU A 1 87 ? -13.175 4.055 16.990 1.00 96.31 87 GLU A C 1
ATOM 626 O O . GLU A 1 87 ? -14.214 3.858 17.623 1.00 96.31 87 GLU A O 1
ATOM 631 N N . ALA A 1 88 ? -11.976 3.975 17.557 1.00 93.50 88 ALA A N 1
ATOM 632 C CA . ALA A 1 88 ? -11.779 3.775 18.982 1.00 93.50 88 ALA A CA 1
ATOM 633 C C . ALA A 1 88 ? -11.612 5.122 19.719 1.00 93.50 88 ALA A C 1
ATOM 635 O O . ALA A 1 88 ? -11.204 6.119 19.115 1.00 93.50 88 ALA A O 1
ATOM 636 N N . PRO A 1 89 ? -11.895 5.178 21.038 1.00 92.25 89 PRO A N 1
ATOM 637 C CA . PRO A 1 89 ? -11.847 6.424 21.817 1.00 92.25 89 PRO A CA 1
ATOM 638 C C . PRO A 1 89 ? -10.476 7.116 21.863 1.00 92.25 89 PRO A C 1
ATOM 640 O O . PRO A 1 89 ? -10.390 8.298 22.184 1.00 92.25 89 PRO A O 1
ATOM 643 N N . ASP A 1 90 ? -9.403 6.386 21.571 1.00 90.38 90 ASP A N 1
ATOM 644 C CA . ASP A 1 90 ? -8.021 6.869 21.513 1.00 90.38 90 ASP A CA 1
ATOM 645 C C . ASP A 1 90 ? -7.648 7.487 20.149 1.00 90.38 90 ASP A C 1
ATOM 647 O O . ASP A 1 90 ? -6.507 7.910 19.946 1.00 90.38 90 ASP A O 1
ATOM 651 N N . GLY A 1 91 ? -8.597 7.557 19.208 1.00 91.06 91 GLY A N 1
ATOM 652 C CA . GLY A 1 91 ? -8.371 8.043 17.847 1.00 91.06 91 GLY A CA 1
ATOM 653 C C . GLY A 1 91 ? -7.694 7.019 16.929 1.00 91.06 91 GLY A C 1
ATOM 654 O O . GLY A 1 91 ? -7.269 7.373 15.823 1.00 91.06 91 GLY A O 1
ATOM 655 N N . GLN A 1 92 ? -7.569 5.763 17.368 1.00 95.81 92 GLN A N 1
ATOM 656 C CA . GLN A 1 92 ? -7.220 4.640 16.508 1.00 95.81 92 GLN A CA 1
ATOM 657 C C . GLN A 1 92 ? -8.421 4.293 15.623 1.00 95.81 92 GLN A C 1
ATOM 659 O O . GLN A 1 92 ? -9.546 4.183 16.100 1.00 95.81 92 GLN A O 1
ATOM 664 N N . MET A 1 93 ? -8.182 4.074 14.331 1.00 97.62 93 MET A N 1
ATOM 665 C CA . MET A 1 93 ? -9.203 3.528 13.436 1.00 97.62 93 MET A CA 1
ATOM 666 C C . MET A 1 93 ? -8.810 2.118 13.022 1.00 97.62 93 MET A C 1
ATOM 668 O O . MET A 1 93 ? -7.645 1.874 12.680 1.00 97.62 93 MET A O 1
ATOM 672 N N . TYR A 1 94 ? -9.787 1.218 13.035 1.00 97.81 94 TYR A N 1
ATOM 673 C CA . TYR A 1 94 ? -9.690 -0.140 12.520 1.00 97.81 94 TYR A CA 1
ATOM 674 C C . TYR A 1 94 ? -10.459 -0.232 11.207 1.00 97.81 94 TYR A C 1
ATOM 676 O O . TYR A 1 94 ? -11.617 0.170 11.121 1.00 97.81 94 TYR A O 1
ATOM 684 N N . LEU A 1 95 ? -9.792 -0.743 10.179 1.00 97.81 95 LEU A N 1
ATOM 685 C CA . LEU A 1 95 ? -10.254 -0.723 8.797 1.00 97.81 95 LEU A CA 1
ATOM 686 C C . LEU A 1 95 ? -10.469 -2.155 8.320 1.00 97.81 95 LEU A C 1
ATOM 688 O O . LEU A 1 95 ? -9.502 -2.902 8.164 1.00 97.81 95 LEU A O 1
ATOM 692 N N . LYS A 1 96 ? -11.714 -2.551 8.074 1.00 98.00 96 LYS A N 1
ATOM 693 C CA . LYS A 1 96 ? -12.026 -3.868 7.516 1.00 98.00 96 LYS A CA 1
ATOM 694 C C . LYS A 1 96 ? -11.842 -3.847 6.010 1.00 98.00 96 LYS A C 1
ATOM 696 O O . LYS A 1 96 ? -12.559 -3.135 5.300 1.00 98.00 96 LYS A O 1
ATOM 701 N N . LEU A 1 97 ? -10.908 -4.643 5.510 1.00 97.75 97 LEU A N 1
ATOM 702 C CA . LEU A 1 97 ? -10.637 -4.693 4.079 1.00 97.75 97 LEU A CA 1
ATOM 703 C C . LEU A 1 97 ? -11.826 -5.290 3.321 1.00 97.75 97 LEU A C 1
ATOM 705 O O . LEU A 1 97 ? -12.367 -6.324 3.716 1.00 97.75 97 LEU A O 1
ATOM 709 N N . ALA A 1 98 ? -12.225 -4.640 2.228 1.00 96.56 98 ALA A N 1
ATOM 710 C CA . ALA A 1 98 ? -13.347 -5.081 1.397 1.00 96.56 98 ALA A CA 1
ATOM 711 C C . ALA A 1 98 ? -13.078 -6.423 0.689 1.00 96.56 98 ALA A C 1
ATOM 713 O O . ALA A 1 98 ? -14.013 -7.143 0.353 1.00 96.56 98 ALA A O 1
ATOM 714 N N . ASP A 1 99 ? -11.807 -6.789 0.516 1.00 94.81 99 ASP A N 1
ATOM 715 C CA . ASP A 1 99 ? -11.371 -8.068 -0.061 1.00 94.81 99 ASP A CA 1
ATOM 716 C C . ASP A 1 99 ? -11.462 -9.266 0.906 1.00 94.81 99 ASP A C 1
ATOM 718 O O . ASP A 1 99 ? -11.182 -10.401 0.520 1.00 94.81 99 ASP A O 1
ATOM 722 N N . GLY A 1 100 ? -11.831 -9.032 2.170 1.00 96.62 100 GLY A N 1
ATOM 723 C CA . GLY A 1 100 ? -11.968 -10.078 3.181 1.00 96.62 100 GLY A CA 1
ATOM 724 C C . GLY A 1 100 ? -10.650 -10.577 3.789 1.00 96.62 100 GLY A C 1
ATOM 725 O O . GLY A 1 100 ? -10.678 -11.536 4.561 1.00 96.62 100 GLY A O 1
ATOM 726 N N . ARG A 1 101 ? -9.496 -9.942 3.514 1.00 97.38 101 ARG A N 1
ATOM 727 C CA . ARG A 1 101 ? -8.195 -10.328 4.106 1.00 97.38 101 ARG A CA 1
ATOM 728 C C . ARG A 1 101 ? -8.130 -10.125 5.623 1.00 97.38 101 ARG A C 1
ATOM 730 O O . ARG A 1 101 ? -7.285 -10.750 6.267 1.00 97.38 101 ARG A O 1
ATOM 737 N N . GLY A 1 102 ? -8.973 -9.258 6.189 1.00 97.94 102 GLY A N 1
ATOM 738 C CA . GLY A 1 102 ? -9.074 -9.001 7.629 1.00 97.94 102 GLY A CA 1
ATOM 739 C C . GLY A 1 102 ? -9.187 -7.514 7.969 1.00 97.94 102 GLY A C 1
ATOM 740 O O . GLY A 1 102 ? -9.885 -6.767 7.286 1.00 97.94 102 GLY A O 1
ATOM 741 N N . TRP A 1 103 ? -8.494 -7.100 9.031 1.00 98.38 103 TRP A N 1
ATOM 742 C CA . TRP A 1 103 ? -8.491 -5.741 9.572 1.00 98.38 103 TRP A CA 1
ATOM 743 C C . TRP A 1 103 ? -7.098 -5.106 9.522 1.00 98.38 103 TRP A C 1
ATOM 745 O O . TRP A 1 103 ? -6.097 -5.725 9.891 1.00 98.38 103 TRP A O 1
ATOM 755 N N . ALA A 1 104 ? -7.037 -3.850 9.100 1.00 98.00 104 ALA A N 1
ATOM 756 C CA . ALA A 1 104 ? -5.878 -2.971 9.195 1.00 98.00 104 ALA A CA 1
ATOM 757 C C . ALA A 1 104 ? -6.150 -1.849 10.207 1.00 98.00 104 ALA A C 1
ATOM 759 O O . ALA A 1 104 ? -7.234 -1.765 10.784 1.00 98.00 104 ALA A O 1
ATOM 760 N N . PHE A 1 105 ? -5.157 -1.000 10.459 1.00 97.56 105 PHE A N 1
ATOM 761 C CA . PHE A 1 105 ? -5.264 0.053 11.461 1.00 97.56 105 PHE A CA 1
ATOM 762 C C . PHE A 1 105 ? -4.445 1.287 11.062 1.00 97.56 105 PHE A C 1
ATOM 764 O O . PHE A 1 105 ? -3.377 1.160 10.465 1.00 97.56 105 PHE A O 1
ATOM 771 N N . THR A 1 106 ? -4.950 2.484 11.373 1.00 97.56 106 THR A N 1
ATOM 772 C CA . THR A 1 106 ? -4.382 3.750 10.867 1.00 97.56 106 THR A CA 1
ATOM 773 C C . THR A 1 106 ? -3.130 4.218 11.589 1.00 97.56 106 THR A C 1
ATOM 775 O O . THR A 1 106 ? -2.333 4.941 11.000 1.00 97.56 106 THR A O 1
ATOM 778 N N . ARG A 1 107 ? -2.925 3.821 12.847 1.00 97.00 107 ARG A N 1
ATOM 779 C CA . ARG A 1 107 ? -1.770 4.221 13.664 1.00 97.00 107 ARG A CA 1
ATOM 780 C C . ARG A 1 107 ? -0.986 3.040 14.215 1.00 97.00 107 ARG A C 1
ATOM 782 O O . ARG A 1 107 ? -1.547 2.010 14.565 1.00 97.00 107 ARG A O 1
ATOM 789 N N . SER A 1 108 ? 0.326 3.204 14.314 1.00 96.00 108 SER A N 1
ATOM 790 C CA . SER A 1 108 ? 1.223 2.218 14.916 1.00 96.00 108 SER A CA 1
ATOM 791 C C . SER A 1 108 ? 1.024 2.132 16.426 1.00 96.00 108 SER A C 1
ATOM 793 O O . SER A 1 108 ? 1.117 3.133 17.132 1.00 96.00 108 SER A O 1
ATOM 795 N N . SER A 1 109 ? 0.868 0.912 16.941 1.00 92.38 109 SER A N 1
ATOM 796 C CA . SER A 1 109 ? 0.751 0.657 18.380 1.00 92.38 109 SER A CA 1
ATOM 797 C C . SER A 1 109 ? 2.046 0.909 19.166 1.00 92.38 109 SER A C 1
ATOM 799 O O . SER A 1 109 ? 2.023 0.913 20.392 1.00 92.38 109 SER A O 1
ATOM 801 N N . ARG A 1 110 ? 3.194 1.065 18.487 1.00 92.94 110 ARG A N 1
ATOM 802 C CA . ARG A 1 110 ? 4.502 1.264 19.136 1.00 92.94 110 ARG A CA 1
ATOM 803 C C . ARG A 1 110 ? 4.810 2.736 19.400 1.00 92.94 110 ARG A C 1
ATOM 805 O O . ARG A 1 110 ? 5.391 3.054 20.429 1.00 92.94 110 ARG A O 1
ATOM 812 N N . ASP A 1 111 ? 4.490 3.601 18.446 1.00 93.62 111 ASP A N 1
ATOM 813 C CA . ASP A 1 111 ? 4.941 4.999 18.407 1.00 93.62 111 ASP A CA 1
ATOM 814 C C . ASP A 1 111 ? 3.846 5.989 17.968 1.00 93.62 111 ASP A C 1
ATOM 816 O O . ASP A 1 111 ? 4.106 7.186 17.884 1.00 93.62 111 ASP A O 1
ATOM 820 N N . GLY A 1 112 ? 2.620 5.527 17.692 1.00 94.00 112 GLY A N 1
ATOM 821 C CA . GLY A 1 112 ? 1.467 6.379 17.375 1.00 94.00 112 GLY A CA 1
ATOM 822 C C . GLY A 1 112 ? 1.490 7.033 15.988 1.00 94.00 112 GLY A C 1
ATOM 823 O O . GLY A 1 112 ? 0.562 7.778 15.646 1.00 94.00 112 GLY A O 1
ATOM 824 N N . ARG A 1 113 ? 2.523 6.763 15.176 1.00 95.69 113 ARG A N 1
ATOM 825 C CA . ARG A 1 113 ? 2.658 7.325 13.824 1.00 95.69 113 ARG A CA 1
ATOM 826 C C . ARG A 1 113 ? 1.527 6.859 12.913 1.00 95.69 113 ARG A C 1
ATOM 828 O O . ARG A 1 113 ? 1.017 5.751 13.080 1.00 95.69 113 ARG A O 1
ATOM 835 N N . LEU A 1 114 ? 1.173 7.688 11.935 1.00 96.69 114 LEU A N 1
ATOM 836 C CA . LEU A 1 114 ? 0.174 7.344 10.928 1.00 96.69 114 LEU A CA 1
ATOM 837 C C . LEU A 1 114 ? 0.774 6.347 9.924 1.00 96.69 114 LEU A C 1
ATOM 839 O O . LEU A 1 114 ? 1.860 6.570 9.394 1.00 96.69 114 LEU A O 1
ATOM 843 N N . LEU A 1 115 ? 0.080 5.236 9.709 1.00 97.50 115 LEU A N 1
ATOM 844 C CA . LEU A 1 115 ? 0.477 4.145 8.821 1.00 97.50 115 LEU A CA 1
ATOM 845 C C . LEU A 1 115 ? -0.292 4.169 7.502 1.00 97.50 115 LEU A C 1
ATOM 847 O O . LEU A 1 115 ? 0.260 3.829 6.458 1.00 97.50 115 LEU A O 1
ATOM 851 N N . CYS A 1 116 ? -1.562 4.558 7.544 1.00 96.38 116 CYS A N 1
ATOM 852 C CA . CYS A 1 116 ? -2.385 4.746 6.362 1.00 96.38 116 CYS A CA 1
ATOM 853 C C . CYS A 1 116 ? -3.346 5.918 6.551 1.00 96.38 116 CYS A C 1
ATOM 855 O O . CYS A 1 116 ? -3.728 6.259 7.674 1.00 96.38 116 CYS A O 1
ATOM 857 N N . GLN A 1 117 ? -3.730 6.529 5.436 1.00 96.44 117 GLN A N 1
ATOM 858 C CA . GLN A 1 117 ? -4.647 7.661 5.394 1.00 96.44 117 GLN A CA 1
ATOM 859 C C . GLN A 1 117 ? -5.752 7.408 4.377 1.00 96.44 117 GLN A C 1
ATOM 861 O O . GLN A 1 117 ? -5.546 6.694 3.393 1.00 96.44 117 GLN A O 1
ATOM 866 N N . ARG A 1 118 ? -6.919 8.002 4.618 1.00 96.44 118 ARG A N 1
ATOM 867 C CA . ARG A 1 118 ? -8.002 8.019 3.638 1.00 96.44 118 ARG A CA 1
ATOM 868 C C . ARG A 1 118 ? -7.567 8.852 2.433 1.00 96.44 118 ARG A C 1
ATOM 870 O O . ARG A 1 118 ? -6.921 9.882 2.614 1.00 96.44 118 ARG A O 1
ATOM 877 N N . VAL A 1 119 ? -7.922 8.396 1.242 1.00 96.31 119 VAL A N 1
ATOM 878 C CA . VAL A 1 119 ? -7.646 9.076 -0.029 1.00 96.31 119 VAL A CA 1
ATOM 879 C C . VAL A 1 119 ? -8.944 9.227 -0.816 1.00 96.31 119 VAL A C 1
ATOM 881 O O . VAL A 1 119 ? -9.872 8.431 -0.640 1.00 96.31 119 VAL A O 1
ATOM 884 N N . SER A 1 120 ? -9.038 10.265 -1.644 1.00 95.00 120 SER A N 1
ATOM 885 C CA . SER A 1 120 ? -10.129 10.386 -2.618 1.00 95.00 120 SER A CA 1
ATOM 886 C C . SER A 1 120 ? -9.970 9.357 -3.743 1.00 95.00 120 SER A C 1
ATOM 888 O O . SER A 1 120 ? -8.896 8.780 -3.914 1.00 95.00 120 SER A O 1
ATOM 890 N N . ASP A 1 121 ? -11.021 9.124 -4.532 1.00 90.25 121 ASP A N 1
ATOM 891 C CA . ASP A 1 121 ? -10.920 8.242 -5.702 1.00 90.25 121 ASP A CA 1
ATOM 892 C C . ASP A 1 121 ? -9.915 8.783 -6.734 1.00 90.25 121 ASP A C 1
ATOM 894 O O . ASP A 1 121 ? -9.108 8.022 -7.260 1.00 90.25 121 ASP A O 1
ATOM 898 N N . GLU A 1 122 ? -9.873 10.102 -6.942 1.00 90.06 122 GLU A N 1
ATOM 899 C CA . GLU A 1 122 ? -8.897 10.754 -7.828 1.00 90.06 122 GLU A CA 1
ATOM 900 C C . GLU A 1 122 ? -7.455 10.579 -7.319 1.00 90.06 122 GLU A C 1
ATOM 902 O O . GLU A 1 122 ? -6.543 10.263 -8.086 1.00 90.06 122 GLU A O 1
ATOM 907 N N . GLU A 1 123 ? -7.233 10.744 -6.010 1.00 90.31 123 GLU A N 1
ATOM 908 C CA . GLU A 1 123 ? -5.929 10.508 -5.383 1.00 90.31 123 GLU A CA 1
ATOM 909 C C . GLU A 1 123 ? -5.544 9.031 -5.458 1.00 90.31 123 GLU A C 1
ATOM 911 O O . GLU A 1 123 ? -4.399 8.714 -5.766 1.00 90.31 123 GLU A O 1
ATOM 916 N N . ALA A 1 124 ? -6.489 8.121 -5.220 1.00 88.81 124 ALA A N 1
ATOM 917 C CA . ALA A 1 124 ? -6.285 6.684 -5.331 1.00 88.81 124 ALA A CA 1
ATOM 918 C C . ALA A 1 124 ? -5.871 6.279 -6.750 1.00 88.81 124 ALA A C 1
ATOM 920 O O . ALA A 1 124 ? -4.908 5.528 -6.908 1.00 88.81 124 ALA A O 1
ATOM 921 N N . GLU A 1 125 ? -6.547 6.796 -7.777 1.00 85.75 125 GLU A N 1
ATOM 922 C CA . GLU A 1 125 ? -6.182 6.591 -9.181 1.00 85.75 125 GLU A C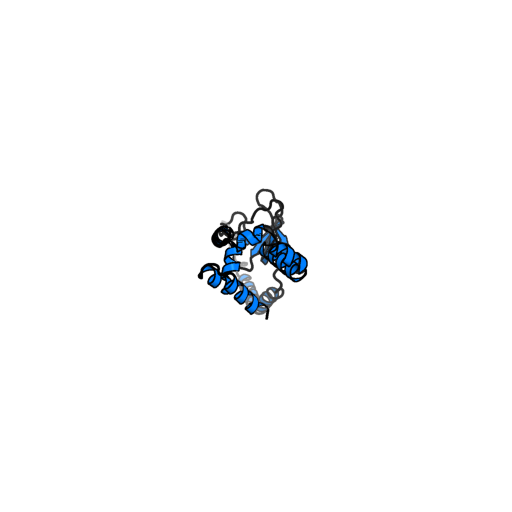A 1
ATOM 923 C C . GLU A 1 125 ? -4.798 7.162 -9.486 1.00 85.75 125 GLU A C 1
ATOM 925 O O . GLU A 1 125 ? -3.975 6.507 -10.135 1.00 85.75 125 GLU A O 1
ATOM 930 N N . HIS A 1 126 ? -4.498 8.357 -8.971 1.00 82.56 126 HIS A N 1
ATOM 931 C CA . HIS A 1 126 ? -3.190 8.959 -9.158 1.00 82.56 126 HIS A CA 1
ATOM 932 C C . HIS A 1 126 ? -2.091 8.159 -8.452 1.00 82.56 126 HIS A C 1
ATOM 934 O O . HIS A 1 126 ? -1.038 7.952 -9.048 1.00 82.56 126 HIS A O 1
ATOM 940 N N . MET A 1 127 ? -2.316 7.655 -7.237 1.00 79.88 127 MET A N 1
ATOM 941 C CA . MET A 1 127 ? -1.348 6.869 -6.461 1.00 79.88 127 MET A CA 1
ATOM 942 C C . MET A 1 127 ? -1.154 5.461 -7.028 1.00 79.88 127 MET A C 1
ATOM 944 O O . MET A 1 127 ? -0.011 5.032 -7.196 1.00 79.88 127 MET A O 1
ATOM 948 N N . ALA A 1 128 ? -2.235 4.786 -7.431 1.00 71.44 128 ALA A N 1
ATOM 949 C CA . ALA A 1 128 ? -2.169 3.549 -8.209 1.00 71.44 128 ALA A CA 1
ATOM 950 C C . ALA A 1 128 ? -1.442 3.771 -9.549 1.00 71.44 128 ALA A C 1
ATOM 952 O O . ALA A 1 128 ? -0.772 2.877 -10.068 1.00 71.44 128 ALA A O 1
ATOM 953 N N . GLY A 1 129 ? -1.527 4.989 -10.090 1.00 64.88 129 GLY A N 1
ATOM 954 C CA . GLY A 1 129 ? -0.787 5.419 -11.265 1.00 64.88 129 GLY A CA 1
ATOM 955 C C . GLY A 1 129 ? 0.659 5.866 -11.015 1.00 64.88 129 GLY A C 1
ATOM 956 O O . GLY A 1 129 ? 1.456 5.856 -11.950 1.00 64.88 129 GLY A O 1
ATOM 957 N N . SER A 1 130 ? 1.010 6.254 -9.789 1.00 59.16 130 SER A N 1
ATOM 958 C CA . SER A 1 130 ? 2.275 6.931 -9.461 1.00 59.16 130 SER A CA 1
ATOM 959 C C . SER A 1 130 ? 3.332 6.019 -8.863 1.00 59.16 130 SER A C 1
ATOM 961 O O . SER A 1 130 ? 4.463 6.463 -8.690 1.00 59.16 130 SER A O 1
ATOM 963 N N . GLN A 1 131 ? 3.033 4.747 -8.585 1.00 53.88 131 GLN A N 1
ATOM 964 C CA . GLN A 1 131 ? 4.112 3.772 -8.483 1.00 53.88 131 GLN A CA 1
ATOM 965 C C . GLN A 1 131 ? 4.599 3.471 -9.904 1.00 53.88 131 GLN A C 1
ATOM 967 O O . GLN A 1 131 ? 3.849 2.871 -10.685 1.00 53.88 131 GLN A O 1
ATOM 972 N N . PRO A 1 132 ? 5.845 3.827 -10.277 1.00 52.03 132 PRO A N 1
ATOM 973 C CA . PRO A 1 132 ? 6.467 3.213 -11.426 1.00 52.03 132 PRO A CA 1
ATOM 974 C C . PRO A 1 132 ? 6.773 1.781 -10.996 1.00 52.03 132 PRO A C 1
ATOM 976 O O . PRO A 1 132 ? 7.896 1.441 -10.626 1.00 52.03 132 PRO A O 1
ATOM 979 N N . SER A 1 133 ? 5.756 0.916 -11.013 1.00 68.56 133 SER A N 1
ATOM 980 C CA . SER A 1 133 ? 6.028 -0.503 -11.134 1.00 68.56 133 SER A CA 1
ATOM 981 C C . SER A 1 133 ? 7.001 -0.629 -12.304 1.00 68.56 133 SER A C 1
ATOM 983 O O . SER A 1 133 ? 6.883 0.094 -13.299 1.00 68.56 133 SER A O 1
ATOM 985 N N . MET A 1 134 ? 8.006 -1.495 -12.195 1.00 58.91 134 MET A N 1
ATOM 986 C CA . MET A 1 134 ? 8.952 -1.684 -13.299 1.00 58.91 134 MET A CA 1
ATOM 987 C C . MET A 1 134 ? 8.209 -1.958 -14.625 1.00 58.91 134 MET A C 1
ATOM 989 O O . MET A 1 134 ? 8.649 -1.536 -15.687 1.00 58.91 134 MET A O 1
ATOM 993 N N . GLN A 1 135 ? 7.008 -2.541 -14.529 1.00 59.34 135 GLN A N 1
ATOM 994 C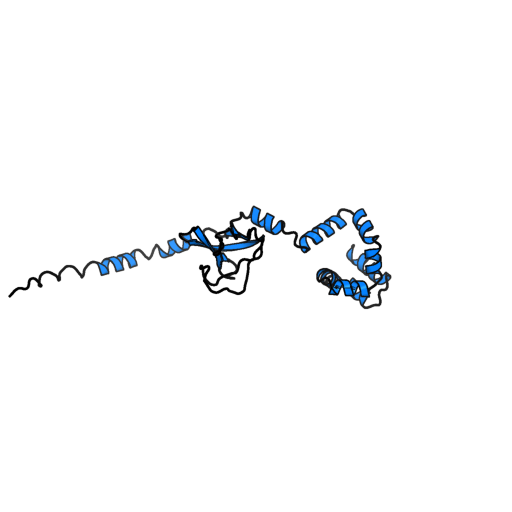 CA . GLN A 1 135 ? 6.009 -2.641 -15.592 1.00 59.34 135 GLN A CA 1
ATOM 995 C C . GLN A 1 135 ? 5.572 -1.300 -16.201 1.00 59.34 135 GLN A C 1
ATOM 997 O O . GLN A 1 135 ? 5.592 -1.173 -17.421 1.00 59.34 135 GLN A O 1
ATOM 1002 N N . ARG A 1 136 ? 5.190 -0.298 -15.401 1.00 68.19 136 ARG A N 1
ATOM 1003 C CA . ARG A 1 136 ? 4.816 1.036 -15.897 1.00 68.19 136 ARG A CA 1
ATOM 1004 C C . ARG A 1 136 ? 6.012 1.764 -16.507 1.00 68.19 136 ARG A C 1
ATOM 1006 O O . ARG A 1 136 ? 5.870 2.340 -17.578 1.00 68.19 136 ARG A O 1
ATOM 1013 N N . MET A 1 137 ? 7.188 1.661 -15.882 1.00 71.62 137 MET A N 1
ATOM 1014 C CA . MET A 1 137 ? 8.426 2.222 -16.436 1.00 71.62 137 MET A CA 1
ATOM 1015 C C . MET A 1 137 ? 8.756 1.595 -17.796 1.00 71.62 137 MET A C 1
ATOM 1017 O O . MET A 1 137 ? 9.080 2.306 -18.737 1.00 71.62 137 MET A O 1
ATOM 1021 N N . MET A 1 138 ? 8.619 0.277 -17.945 1.00 69.81 138 MET A N 1
ATOM 1022 C CA . MET A 1 138 ? 8.837 -0.396 -19.228 1.00 69.81 138 MET A CA 1
ATOM 1023 C C . MET A 1 138 ? 7.754 -0.088 -20.259 1.00 69.81 138 MET A C 1
ATOM 1025 O O . MET A 1 138 ? 8.077 0.047 -21.434 1.00 69.81 138 MET A O 1
ATOM 1029 N N . ALA A 1 139 ? 6.493 0.062 -19.849 1.00 75.12 139 ALA A N 1
ATOM 1030 C CA . ALA A 1 139 ? 5.428 0.506 -20.745 1.00 75.12 139 ALA A CA 1
ATOM 1031 C C . ALA A 1 139 ? 5.697 1.926 -21.265 1.00 75.12 139 ALA A C 1
ATOM 1033 O O . ALA A 1 139 ? 5.498 2.198 -22.446 1.00 75.12 139 ALA A O 1
ATOM 1034 N N . GLU A 1 140 ? 6.208 2.809 -20.407 1.00 80.44 140 GLU A N 1
ATOM 1035 C CA . GLU A 1 140 ? 6.603 4.166 -20.773 1.00 80.44 140 GLU A CA 1
ATOM 1036 C C . GLU A 1 140 ? 7.850 4.181 -21.666 1.00 80.44 140 GLU A C 1
ATOM 1038 O O . GLU A 1 140 ? 7.851 4.870 -22.682 1.00 80.44 140 GLU A O 1
ATOM 1043 N N . VAL A 1 141 ? 8.868 3.365 -21.368 1.00 81.12 141 VAL A N 1
ATOM 1044 C CA . VAL A 1 141 ? 10.039 3.173 -22.243 1.00 81.12 141 VAL A CA 1
ATOM 1045 C C . VAL A 1 141 ? 9.613 2.616 -23.602 1.00 81.12 141 VAL A C 1
ATOM 1047 O O . VAL A 1 141 ? 10.064 3.120 -24.625 1.00 81.12 141 VAL A O 1
ATOM 1050 N N . ASN A 1 142 ? 8.714 1.631 -23.647 1.00 81.62 142 ASN A N 1
ATOM 1051 C CA . ASN A 1 142 ? 8.197 1.093 -24.904 1.00 81.62 142 ASN A CA 1
ATOM 1052 C C . ASN A 1 142 ? 7.428 2.163 -25.694 1.00 81.62 142 ASN A C 1
ATOM 1054 O O . ASN A 1 142 ? 7.697 2.364 -26.874 1.00 81.62 142 ASN A O 1
ATOM 1058 N N . ALA A 1 143 ? 6.544 2.917 -25.034 1.00 85.12 143 ALA A N 1
ATOM 1059 C CA . ALA A 1 143 ? 5.825 4.027 -25.658 1.00 85.12 143 ALA A CA 1
ATOM 1060 C C . ALA A 1 143 ? 6.773 5.141 -26.143 1.00 85.12 143 ALA A C 1
ATOM 1062 O O . ALA A 1 143 ? 6.518 5.774 -27.167 1.00 85.12 143 ALA A O 1
ATOM 1063 N N . LEU A 1 144 ? 7.879 5.386 -25.435 1.00 86.38 144 LEU A N 1
ATOM 1064 C CA . LEU A 1 144 ? 8.911 6.334 -25.846 1.00 86.38 144 LEU A CA 1
ATOM 1065 C C . LEU A 1 144 ? 9.657 5.841 -27.091 1.00 86.38 144 LEU A C 1
ATOM 1067 O O . LEU A 1 144 ? 9.843 6.620 -28.022 1.00 86.38 144 LEU A O 1
ATOM 1071 N N . LEU A 1 145 ? 10.024 4.557 -27.141 1.00 86.56 145 LEU A N 1
ATOM 1072 C CA . LEU A 1 145 ? 10.655 3.931 -28.309 1.00 86.56 145 LEU A CA 1
ATOM 1073 C C . LEU A 1 145 ? 9.725 3.921 -29.531 1.00 86.56 145 LEU A C 1
ATOM 1075 O O . LEU A 1 145 ? 10.192 4.062 -30.659 1.00 86.56 145 LEU A O 1
ATOM 1079 N N . GLU A 1 146 ? 8.413 3.794 -29.325 1.00 85.81 146 GLU A N 1
ATOM 1080 C CA . GLU A 1 146 ? 7.412 3.924 -30.390 1.00 85.81 146 GLU A CA 1
ATOM 1081 C C . GLU A 1 146 ? 7.281 5.370 -30.887 1.00 85.81 146 GLU A C 1
ATOM 1083 O O . GLU A 1 146 ? 7.177 5.608 -32.090 1.00 85.81 146 GLU A O 1
ATOM 1088 N N . ARG A 1 147 ? 7.314 6.349 -29.975 1.00 93.06 147 ARG A N 1
ATOM 1089 C CA . ARG A 1 147 ? 7.220 7.778 -30.314 1.00 93.06 147 ARG A CA 1
ATOM 1090 C C . ARG A 1 147 ? 8.501 8.342 -30.929 1.00 93.06 147 ARG A C 1
ATOM 1092 O O . ARG A 1 147 ? 8.423 9.320 -31.667 1.00 93.06 147 ARG A O 1
ATOM 1099 N N . GLN A 1 148 ? 9.663 7.771 -30.615 1.00 92.25 148 GLN A N 1
ATOM 1100 C CA . GLN A 1 148 ? 10.974 8.252 -31.052 1.00 92.25 148 GLN A CA 1
ATOM 1101 C C . GLN A 1 148 ? 11.703 7.175 -31.872 1.00 92.25 148 GLN A C 1
ATOM 1103 O O . GLN A 1 148 ? 12.509 6.418 -31.323 1.00 92.25 148 GLN A O 1
ATOM 1108 N N . PRO A 1 149 ? 11.469 7.111 -33.198 1.00 89.69 149 PRO A N 1
ATOM 1109 C CA . PRO A 1 149 ? 12.113 6.118 -34.058 1.00 89.69 149 PRO A CA 1
ATOM 1110 C C . PRO A 1 149 ? 13.645 6.229 -34.047 1.00 89.69 149 PRO A C 1
ATOM 1112 O O . PRO A 1 149 ? 14.313 5.201 -34.109 1.00 89.69 149 PRO A O 1
ATOM 1115 N N . GLU A 1 150 ? 14.197 7.435 -33.880 1.00 92.94 150 GLU A N 1
ATOM 1116 C CA . GLU A 1 150 ? 15.646 7.658 -33.744 1.00 92.94 150 GLU A CA 1
ATOM 1117 C C . GLU A 1 150 ? 16.211 7.036 -32.462 1.00 92.94 150 GLU A C 1
ATOM 1119 O O . GLU A 1 150 ? 17.247 6.376 -32.491 1.00 92.94 150 GLU A O 1
ATOM 1124 N N . LEU A 1 151 ? 15.506 7.182 -31.333 1.00 88.12 151 LEU A N 1
ATOM 1125 C CA . LEU A 1 151 ? 15.905 6.556 -30.072 1.00 88.12 151 LEU A CA 1
ATOM 1126 C C . LEU A 1 151 ? 15.846 5.031 -30.191 1.00 88.12 151 LEU A C 1
ATOM 1128 O O . LEU A 1 151 ? 16.733 4.331 -29.706 1.00 88.12 151 LEU A O 1
ATOM 1132 N N . ARG A 1 152 ? 14.825 4.506 -30.878 1.00 86.50 152 ARG A N 1
ATOM 1133 C CA . ARG A 1 152 ? 14.717 3.074 -31.167 1.00 86.50 152 ARG A CA 1
ATOM 1134 C C . ARG A 1 152 ? 15.897 2.574 -31.995 1.00 86.50 152 ARG A C 1
ATOM 1136 O O . ARG A 1 152 ? 16.475 1.547 -31.649 1.00 86.50 152 ARG A O 1
ATOM 1143 N N . GLU A 1 153 ? 16.272 3.286 -33.054 1.00 85.94 153 GLU A N 1
ATOM 1144 C CA . GLU A 1 153 ? 17.455 2.951 -33.852 1.00 85.94 153 GLU A CA 1
ATOM 1145 C C . GLU A 1 153 ? 18.736 3.029 -33.026 1.00 85.94 153 GLU A C 1
ATOM 1147 O O . GLU A 1 153 ? 19.557 2.124 -33.111 1.00 85.94 153 GLU A O 1
ATOM 1152 N N . GLN A 1 154 ? 18.882 4.039 -32.169 1.00 86.31 154 GLN A N 1
ATOM 1153 C CA . GLN A 1 154 ? 20.033 4.172 -31.279 1.00 86.31 154 GLN A CA 1
ATOM 1154 C C . GLN A 1 154 ? 20.140 3.002 -30.288 1.00 86.31 154 GLN A C 1
ATOM 1156 O O . GLN A 1 154 ? 21.231 2.471 -30.077 1.00 86.31 154 GLN A O 1
ATOM 1161 N N . VAL A 1 155 ? 19.017 2.565 -29.707 1.00 84.88 155 VAL A N 1
ATOM 1162 C CA . VAL A 1 155 ? 18.968 1.405 -28.802 1.00 84.88 155 VAL A CA 1
ATOM 1163 C C . VAL A 1 155 ? 19.313 0.114 -29.550 1.00 84.88 155 VAL A C 1
ATOM 1165 O O . VAL A 1 155 ? 20.129 -0.669 -29.062 1.00 84.88 155 VAL A O 1
ATOM 1168 N N . LEU A 1 156 ? 18.772 -0.088 -30.756 1.00 82.44 156 LEU A N 1
ATOM 1169 C CA . LEU A 1 156 ? 19.095 -1.237 -31.617 1.00 82.44 156 LEU A CA 1
ATOM 1170 C C . LEU A 1 156 ? 20.542 -1.218 -32.134 1.00 82.44 156 LEU A C 1
ATOM 1172 O O . LEU A 1 156 ? 21.156 -2.267 -32.335 1.00 82.44 156 LEU A O 1
ATOM 1176 N N . ALA A 1 157 ? 21.104 -0.026 -32.319 1.00 88.12 157 ALA A N 1
ATOM 1177 C CA . ALA A 1 157 ? 22.489 0.185 -32.710 1.00 88.12 157 ALA A CA 1
ATOM 1178 C C . ALA A 1 157 ? 23.473 0.050 -31.537 1.00 88.12 157 ALA A C 1
ATOM 1180 O O . ALA A 1 157 ? 24.684 0.108 -31.760 1.00 88.12 157 ALA A O 1
ATOM 1181 N N . SER A 1 158 ? 22.993 -0.125 -30.297 1.00 90.00 158 SER A N 1
ATOM 1182 C CA . SER A 1 158 ? 23.884 -0.248 -29.146 1.00 90.00 158 SER A CA 1
ATOM 1183 C C . SER A 1 158 ? 24.726 -1.537 -29.246 1.00 90.00 158 SER A C 1
ATOM 1185 O O . SER A 1 158 ? 24.171 -2.628 -29.420 1.00 90.00 158 SER A O 1
ATOM 1187 N N . PRO A 1 159 ? 26.067 -1.450 -29.127 1.00 85.81 159 PRO A N 1
ATOM 1188 C CA . PRO A 1 159 ? 26.949 -2.617 -29.220 1.00 85.81 159 PRO A CA 1
ATOM 1189 C C . PRO A 1 159 ? 26.639 -3.687 -28.171 1.00 85.81 159 PRO A C 1
ATOM 1191 O O . PRO A 1 159 ? 26.811 -4.876 -28.420 1.00 85.81 159 PRO A O 1
ATOM 1194 N N . GLU A 1 160 ? 26.156 -3.267 -27.002 1.00 84.00 160 GLU A N 1
ATOM 1195 C CA . GLU A 1 160 ? 25.770 -4.149 -25.901 1.00 84.00 160 GLU A CA 1
ATOM 1196 C C . GLU A 1 160 ? 24.524 -4.969 -26.250 1.00 84.00 160 GLU A C 1
ATOM 1198 O O . GLU A 1 160 ? 24.518 -6.187 -26.061 1.00 84.00 160 GLU A O 1
ATOM 1203 N N . LEU A 1 161 ? 23.497 -4.340 -26.834 1.00 82.12 161 LEU A N 1
ATOM 1204 C CA . LEU A 1 161 ? 22.311 -5.057 -27.299 1.00 82.12 161 LEU A CA 1
ATOM 1205 C C . LEU A 1 161 ? 22.649 -5.965 -28.486 1.00 82.12 161 LEU A C 1
ATOM 1207 O O . LEU A 1 161 ? 22.171 -7.093 -28.536 1.00 82.12 161 LEU A O 1
ATOM 1211 N N . GLN A 1 162 ? 23.513 -5.522 -29.404 1.00 81.81 162 GLN A N 1
ATOM 1212 C CA . GLN A 1 162 ? 23.973 -6.346 -30.527 1.00 81.81 162 GLN A CA 1
ATOM 1213 C C . GLN A 1 162 ? 24.767 -7.567 -30.062 1.00 81.81 162 GLN A C 1
ATOM 1215 O O . GLN A 1 162 ? 24.511 -8.669 -30.539 1.00 81.81 162 GLN A O 1
ATOM 1220 N N . ALA A 1 163 ? 25.679 -7.408 -29.099 1.00 81.50 163 ALA A N 1
ATOM 1221 C CA . ALA A 1 163 ? 26.418 -8.523 -28.511 1.00 81.50 163 ALA A CA 1
A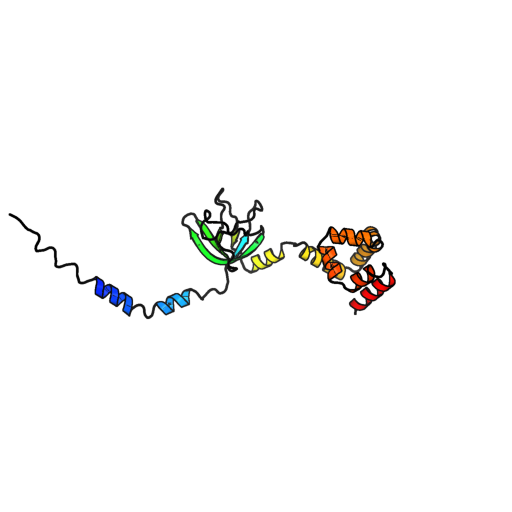TOM 1222 C C . ALA A 1 163 ? 25.488 -9.497 -27.769 1.00 81.50 163 ALA A C 1
ATOM 1224 O O . ALA A 1 163 ? 25.693 -10.710 -27.825 1.00 81.50 163 ALA A O 1
ATOM 1225 N N . MET A 1 164 ? 24.441 -8.980 -27.116 1.00 80.50 164 MET A N 1
ATOM 1226 C CA . MET A 1 164 ? 23.426 -9.798 -26.451 1.00 80.50 164 MET A CA 1
ATOM 1227 C C . MET A 1 164 ? 22.525 -10.549 -27.443 1.00 80.50 164 MET A C 1
ATOM 1229 O O . MET A 1 164 ? 22.194 -11.705 -27.199 1.00 80.50 164 MET A O 1
ATOM 1233 N N . LEU A 1 165 ? 22.146 -9.931 -28.566 1.00 80.62 165 LEU A N 1
ATOM 1234 C CA . LEU A 1 165 ? 21.346 -10.567 -29.620 1.00 80.62 165 LEU A CA 1
ATOM 1235 C C . LEU A 1 165 ? 22.162 -11.576 -30.442 1.00 80.62 165 LEU A C 1
ATOM 1237 O O . LEU A 1 165 ? 21.629 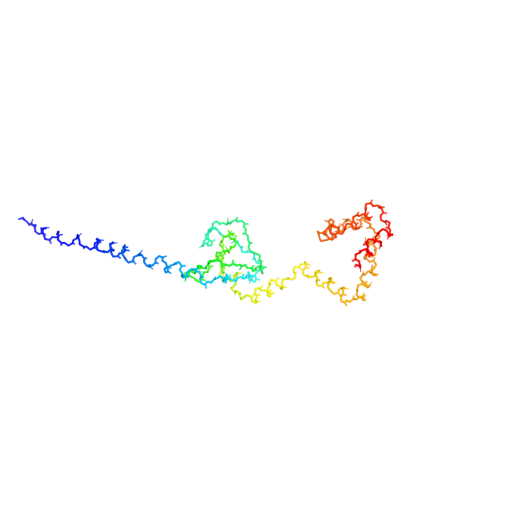-12.604 -30.846 1.00 80.62 165 LEU A O 1
ATOM 1241 N N . ALA A 1 166 ? 23.451 -11.312 -30.663 1.00 82.25 166 ALA A N 1
ATOM 1242 C CA . ALA A 1 166 ? 24.351 -12.203 -31.393 1.00 82.25 166 ALA A CA 1
ATOM 1243 C C . ALA A 1 166 ? 24.750 -13.453 -30.591 1.00 82.25 166 ALA A C 1
ATOM 1245 O O . ALA A 1 166 ? 25.212 -14.432 -31.175 1.00 82.25 166 ALA A O 1
ATOM 1246 N N . ASN A 1 167 ? 24.592 -13.430 -29.263 1.00 85.06 167 ASN A N 1
ATOM 1247 C CA . ASN A 1 167 ? 24.945 -14.544 -28.394 1.00 85.06 167 ASN A CA 1
ATOM 1248 C C . ASN A 1 167 ? 23.693 -15.148 -27.719 1.00 85.06 167 ASN A C 1
ATOM 1250 O O . ASN A 1 167 ? 23.243 -14.641 -26.685 1.00 85.06 167 ASN A O 1
ATOM 1254 N N . PRO A 1 168 ? 23.144 -16.261 -28.242 1.00 77.19 168 PRO A N 1
ATOM 1255 C CA . PRO A 1 168 ? 21.943 -16.886 -27.687 1.00 77.19 168 PRO A CA 1
ATOM 1256 C C . PRO A 1 168 ? 22.122 -17.357 -26.232 1.00 77.19 168 PRO A C 1
ATOM 1258 O O . PRO A 1 168 ? 21.160 -17.342 -25.460 1.00 77.19 168 PRO A O 1
ATOM 1261 N N . ASP A 1 169 ? 23.341 -17.706 -25.808 1.00 84.69 169 ASP A N 1
ATOM 1262 C CA . ASP A 1 169 ? 23.615 -18.088 -24.417 1.00 84.69 169 ASP A CA 1
ATOM 1263 C C . ASP A 1 169 ? 23.648 -16.880 -23.474 1.00 84.69 169 ASP A C 1
ATOM 1265 O O . ASP A 1 169 ? 23.214 -16.981 -22.321 1.00 84.69 169 ASP A O 1
ATOM 1269 N N . ALA A 1 170 ? 24.083 -15.714 -23.963 1.00 82.94 170 ALA A N 1
ATOM 1270 C CA . ALA A 1 170 ? 23.980 -14.465 -23.212 1.00 82.94 170 ALA A CA 1
ATOM 1271 C C . ALA A 1 170 ? 22.508 -14.081 -22.997 1.00 82.94 170 ALA A C 1
ATOM 1273 O O . ALA A 1 170 ? 22.124 -13.722 -21.884 1.00 82.94 170 ALA A O 1
ATOM 1274 N N . MET A 1 171 ? 21.664 -14.250 -24.021 1.00 79.75 171 MET A N 1
ATOM 1275 C CA . MET A 1 171 ? 20.226 -13.993 -23.919 1.00 79.75 171 MET A CA 1
ATOM 1276 C C . MET A 1 171 ? 19.528 -14.960 -22.952 1.00 79.75 171 MET A C 1
ATOM 1278 O O . MET A 1 171 ? 18.747 -14.521 -22.109 1.00 79.75 171 MET A O 1
ATOM 1282 N N . ARG A 1 172 ? 19.850 -16.264 -22.991 1.00 82.38 172 ARG A N 1
ATOM 1283 C CA . ARG A 1 172 ? 19.341 -17.235 -22.000 1.00 82.38 172 ARG A CA 1
ATOM 1284 C C . ARG A 1 172 ? 19.784 -16.893 -20.582 1.00 82.38 172 ARG A C 1
ATOM 1286 O O . ARG A 1 172 ? 18.973 -16.960 -19.662 1.00 82.38 172 ARG A O 1
ATOM 1293 N N . SER A 1 173 ? 21.047 -16.509 -20.403 1.00 85.38 173 SER A N 1
ATOM 1294 C CA . SER A 1 173 ? 21.584 -16.115 -19.096 1.00 85.38 173 SER A CA 1
ATOM 1295 C C . SER A 1 173 ? 20.879 -14.867 -18.559 1.00 85.38 173 SER A C 1
ATOM 1297 O O . SER A 1 173 ? 20.516 -14.823 -17.385 1.00 85.38 173 SER A O 1
ATOM 1299 N N . ALA A 1 174 ? 20.612 -13.886 -19.424 1.00 81.69 174 ALA A N 1
ATOM 1300 C CA . ALA A 1 174 ? 19.836 -12.699 -19.083 1.00 81.69 174 ALA A CA 1
ATOM 1301 C C . ALA A 1 174 ? 18.375 -13.040 -18.747 1.00 81.69 174 ALA A C 1
ATOM 1303 O O . ALA A 1 174 ? 17.836 -12.504 -17.784 1.00 81.69 174 ALA A O 1
ATOM 1304 N N . ALA A 1 175 ? 17.746 -13.970 -19.472 1.00 81.75 175 ALA A N 1
ATOM 1305 C CA . ALA A 1 175 ? 16.388 -14.437 -19.192 1.00 81.75 175 ALA A CA 1
ATOM 1306 C C . ALA A 1 175 ? 16.276 -15.162 -17.843 1.00 81.75 175 ALA A C 1
ATOM 1308 O O . ALA A 1 175 ? 15.306 -14.972 -17.116 1.00 81.75 175 ALA A O 1
ATOM 1309 N N . GLN A 1 176 ? 17.281 -15.962 -17.478 1.00 86.00 176 GLN A N 1
ATOM 1310 C CA . GLN A 1 176 ? 17.331 -16.627 -16.172 1.00 86.00 176 GLN A CA 1
ATOM 1311 C C . GLN A 1 176 ? 17.533 -15.633 -15.023 1.00 86.00 176 GLN A C 1
ATOM 1313 O O . GLN A 1 176 ? 16.974 -15.815 -13.945 1.00 86.00 176 GLN A O 1
ATOM 1318 N N . GLN A 1 177 ? 18.322 -14.583 -15.254 1.00 82.75 177 GLN A N 1
ATOM 1319 C CA . GLN A 1 177 ? 18.595 -13.545 -14.258 1.00 82.75 177 GLN A CA 1
ATOM 1320 C C . GLN A 1 177 ? 17.491 -12.483 -14.184 1.00 82.75 177 GLN A C 1
ATOM 1322 O O . GLN A 1 177 ? 17.386 -11.781 -13.180 1.00 82.75 177 GLN A O 1
ATOM 1327 N N . ASN A 1 178 ? 16.661 -12.361 -15.222 1.00 79.31 178 ASN A N 1
ATOM 1328 C CA . ASN A 1 178 ? 15.629 -11.342 -15.315 1.00 79.31 178 ASN A CA 1
ATOM 1329 C C . ASN A 1 178 ? 14.267 -11.942 -15.737 1.00 79.31 178 ASN A C 1
ATOM 1331 O O . ASN A 1 178 ? 14.047 -12.203 -16.925 1.00 79.31 178 ASN A O 1
ATOM 1335 N N . PRO A 1 179 ? 13.306 -12.076 -14.795 1.00 73.69 179 PRO A N 1
ATOM 1336 C CA . PRO A 1 179 ? 11.962 -12.608 -15.059 1.00 73.69 179 PRO A CA 1
ATOM 1337 C C . PRO A 1 179 ? 11.201 -11.870 -16.168 1.00 73.69 179 PRO A C 1
ATOM 1339 O O . PRO A 1 179 ? 10.332 -12.446 -16.830 1.00 73.69 179 PRO A O 1
ATOM 1342 N N . PHE A 1 180 ? 11.526 -10.594 -16.392 1.00 71.44 180 PHE A N 1
ATOM 1343 C CA . PHE A 1 180 ? 10.935 -9.799 -17.461 1.00 71.44 180 PHE A CA 1
ATOM 1344 C C . PHE A 1 180 ? 11.410 -10.258 -18.841 1.00 71.44 180 PHE A C 1
ATOM 1346 O O . PHE A 1 180 ? 10.586 -10.475 -19.726 1.00 71.44 180 PHE A O 1
ATOM 1353 N N . VAL A 1 181 ? 12.719 -10.468 -19.011 1.00 72.19 181 VAL A N 1
ATOM 1354 C CA . VAL A 1 181 ? 13.293 -10.965 -20.271 1.00 72.19 181 VAL A CA 1
ATOM 1355 C C . VAL A 1 181 ? 12.732 -12.356 -20.577 1.00 72.19 181 VAL A C 1
ATOM 1357 O O . VAL A 1 181 ? 12.314 -12.612 -21.703 1.00 72.19 181 VAL A O 1
ATOM 1360 N N . ALA A 1 182 ? 12.586 -13.213 -19.559 1.00 77.12 182 ALA A N 1
ATOM 1361 C CA . ALA A 1 182 ? 11.918 -14.506 -19.705 1.00 77.12 182 ALA A CA 1
ATOM 1362 C C . ALA A 1 182 ? 10.458 -14.380 -20.182 1.00 77.12 182 ALA A C 1
ATOM 1364 O O . ALA A 1 182 ? 10.044 -15.107 -21.084 1.00 77.12 182 ALA A O 1
ATOM 1365 N N . SER A 1 183 ? 9.684 -13.446 -19.622 1.00 76.25 183 SER A N 1
ATOM 1366 C CA . SER A 1 183 ? 8.280 -13.225 -20.011 1.00 76.25 183 SER A CA 1
ATOM 1367 C C . SER A 1 183 ? 8.152 -12.643 -21.428 1.00 76.25 183 SER A C 1
ATOM 1369 O O . SER A 1 183 ? 7.299 -13.065 -22.213 1.00 76.25 183 SER A O 1
ATOM 1371 N N . ALA A 1 184 ? 9.034 -11.711 -21.800 1.00 70.06 184 ALA A N 1
ATOM 1372 C CA . ALA A 1 184 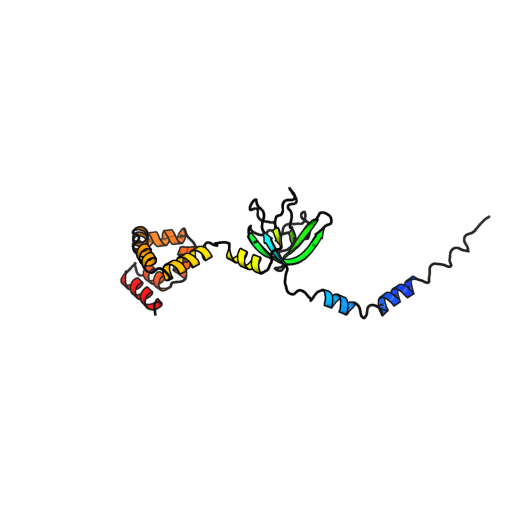? 9.112 -11.155 -23.151 1.00 70.06 184 ALA A CA 1
ATOM 1373 C C . ALA A 1 184 ? 9.435 -12.238 -24.200 1.00 70.06 184 ALA A C 1
ATOM 1375 O O . ALA A 1 184 ? 8.845 -12.263 -25.277 1.00 70.06 184 ALA A O 1
ATOM 1376 N N . MET A 1 185 ? 10.312 -13.187 -23.865 1.00 72.00 185 MET A N 1
ATOM 1377 C CA . MET A 1 185 ? 10.622 -14.334 -24.727 1.00 72.00 185 MET A CA 1
ATOM 1378 C C . MET A 1 185 ? 9.470 -15.344 -24.799 1.00 72.00 185 MET A C 1
ATOM 1380 O O . MET A 1 185 ? 9.226 -15.937 -25.847 1.00 72.00 185 MET A O 1
ATOM 1384 N N . GLN A 1 186 ? 8.723 -15.530 -23.708 1.00 78.56 186 GLN A N 1
ATOM 1385 C CA . GLN A 1 186 ? 7.558 -16.421 -23.684 1.00 78.56 186 GLN A CA 1
ATOM 1386 C C . GLN A 1 186 ? 6.385 -15.891 -24.516 1.00 78.56 186 GLN A C 1
ATOM 1388 O O . GLN A 1 186 ? 5.674 -16.666 -25.150 1.00 78.56 186 GLN A O 1
ATOM 1393 N N . SER A 1 187 ? 6.213 -14.570 -24.548 1.00 75.94 187 SER A N 1
ATOM 1394 C CA . SER A 1 187 ? 5.149 -13.890 -25.296 1.00 75.94 187 SER A CA 1
ATOM 1395 C C . SER A 1 187 ? 5.418 -13.746 -26.800 1.00 75.94 187 SER A C 1
ATOM 1397 O O . SER A 1 187 ? 4.530 -13.301 -27.530 1.00 75.94 187 SER A O 1
ATOM 1399 N N . ASN A 1 188 ? 6.606 -14.125 -27.291 1.00 75.50 188 ASN A N 1
ATOM 1400 C CA . ASN A 1 188 ? 6.940 -14.052 -28.711 1.00 75.50 188 ASN A CA 1
ATOM 1401 C C . ASN A 1 188 ? 7.347 -15.429 -29.275 1.00 75.50 188 ASN A C 1
ATOM 1403 O O . ASN A 1 188 ? 8.517 -15.805 -29.178 1.00 75.50 188 ASN A O 1
ATOM 1407 N N . PRO A 1 189 ? 6.414 -16.179 -29.892 1.00 73.81 189 PRO A N 1
ATOM 1408 C CA . PRO A 1 189 ? 6.690 -17.528 -30.391 1.00 73.81 189 PRO A CA 1
ATOM 1409 C C . PRO A 1 189 ? 7.789 -17.558 -31.464 1.00 73.81 189 PRO A C 1
ATOM 1411 O O . PRO A 1 189 ? 8.597 -18.479 -31.471 1.00 73.81 189 PRO A O 1
ATOM 1414 N N . GLY A 1 190 ? 7.921 -16.509 -32.286 1.00 75.31 190 GLY A N 1
ATOM 1415 C CA . GLY A 1 190 ? 8.996 -16.432 -33.284 1.00 75.31 190 GLY A CA 1
ATOM 1416 C C . GLY A 1 190 ? 10.402 -16.327 -32.676 1.00 75.31 190 GLY A C 1
ATOM 1417 O O . GLY A 1 190 ? 11.373 -16.788 -33.266 1.00 75.31 190 GLY A O 1
ATOM 1418 N N . VAL A 1 191 ? 10.522 -15.779 -31.461 1.00 71.06 191 VAL A N 1
ATOM 1419 C CA . VAL A 1 191 ? 11.799 -15.741 -30.725 1.00 71.06 191 VAL A CA 1
ATOM 1420 C C . VAL A 1 191 ? 12.136 -17.123 -30.158 1.00 71.06 191 VAL A C 1
ATOM 1422 O O . VAL A 1 191 ? 13.307 -17.491 -30.101 1.00 71.06 191 VAL A O 1
ATOM 1425 N N . GLN A 1 192 ? 11.126 -17.913 -29.778 1.00 70.62 192 GLN A N 1
ATOM 1426 C CA . GLN A 1 192 ? 11.325 -19.301 -29.342 1.00 70.62 192 GLN A CA 1
ATOM 1427 C C . GLN A 1 192 ? 11.797 -20.192 -30.489 1.00 70.62 192 GLN A C 1
ATOM 1429 O O . GLN A 1 192 ? 12.709 -20.992 -30.297 1.00 70.62 192 GLN A O 1
ATOM 1434 N N . GLU A 1 193 ? 11.214 -20.016 -31.673 1.00 70.88 193 GLU A N 1
ATOM 1435 C CA . GLU A 1 193 ? 11.566 -20.767 -32.878 1.00 70.88 193 GLU A CA 1
ATOM 1436 C C . GLU A 1 193 ? 12.997 -20.445 -33.339 1.00 70.88 193 GLU A C 1
ATOM 1438 O O . GLU A 1 193 ? 13.803 -21.354 -33.520 1.00 70.88 193 GLU A O 1
ATOM 1443 N N . TRP A 1 194 ? 13.379 -19.162 -33.354 1.00 71.44 194 TRP A N 1
ATOM 1444 C CA . TRP A 1 194 ? 14.757 -18.726 -33.628 1.00 71.44 194 TRP A CA 1
ATOM 1445 C C . TRP A 1 194 ? 15.799 -19.316 -32.656 1.00 71.44 194 TRP A C 1
ATOM 1447 O O . TRP A 1 194 ? 16.911 -19.674 -33.051 1.00 71.44 194 TRP A O 1
ATOM 1457 N N . MET A 1 195 ? 15.449 -19.453 -31.372 1.00 68.38 195 MET A N 1
ATOM 1458 C CA . MET A 1 195 ? 16.333 -20.069 -30.374 1.00 68.38 195 MET A CA 1
ATOM 1459 C C . MET A 1 195 ? 16.441 -21.588 -30.504 1.00 68.38 195 MET A C 1
ATOM 1461 O O . MET A 1 195 ? 17.463 -22.154 -30.103 1.00 68.38 195 MET A O 1
ATOM 1465 N N . ALA A 1 196 ? 15.383 -22.242 -30.982 1.00 72.19 196 ALA A N 1
ATOM 1466 C CA . ALA A 1 196 ? 15.353 -23.683 -31.180 1.00 72.19 196 ALA A CA 1
ATOM 1467 C C . ALA A 1 196 ? 16.165 -24.095 -32.416 1.00 72.19 196 ALA A C 1
ATOM 1469 O O . ALA A 1 196 ? 16.851 -25.113 -32.368 1.00 72.19 196 ALA A O 1
ATOM 1470 N N . ASP A 1 197 ? 16.140 -23.276 -33.472 1.00 66.00 197 ASP A N 1
ATOM 1471 C CA . ASP A 1 197 ? 16.678 -23.627 -34.794 1.00 66.00 197 ASP A CA 1
ATOM 1472 C C . ASP A 1 197 ? 18.123 -23.149 -35.047 1.00 66.00 197 ASP A C 1
ATOM 1474 O O . ASP A 1 197 ? 18.629 -23.184 -36.164 1.00 66.00 197 ASP A O 1
ATOM 1478 N N . GLY A 1 198 ? 18.837 -22.728 -33.996 1.00 59.94 198 GLY A N 1
ATOM 1479 C CA . GLY A 1 198 ? 20.276 -22.452 -34.086 1.00 59.94 198 GLY A CA 1
ATOM 1480 C C . GLY A 1 198 ? 20.651 -21.037 -34.534 1.00 59.94 198 GLY A C 1
ATOM 1481 O O . GLY A 1 198 ? 21.676 -20.863 -35.188 1.00 59.94 198 GLY A O 1
ATOM 1482 N N . ALA A 1 199 ? 19.879 -20.026 -34.119 1.00 66.06 199 ALA A N 1
ATOM 1483 C CA . ALA A 1 199 ? 20.209 -18.606 -34.265 1.00 66.06 199 ALA A CA 1
ATOM 1484 C C . ALA A 1 199 ? 20.429 -18.133 -35.716 1.00 66.06 199 ALA A C 1
ATOM 1486 O O . ALA A 1 199 ? 21.225 -17.223 -35.953 1.00 66.06 199 ALA A O 1
ATOM 1487 N N . ASP A 1 200 ? 19.709 -18.705 -36.686 1.00 72.12 200 ASP A N 1
ATOM 1488 C CA . ASP A 1 200 ? 19.718 -18.192 -38.058 1.00 72.12 200 ASP A CA 1
ATOM 1489 C C . ASP A 1 200 ? 19.106 -16.772 -38.087 1.00 72.12 200 ASP A C 1
ATOM 1491 O O . ASP A 1 200 ? 17.926 -16.603 -37.764 1.00 72.12 200 ASP A O 1
ATOM 1495 N N . PRO A 1 201 ? 19.866 -15.718 -38.432 1.00 60.91 201 PRO A N 1
ATOM 1496 C CA . PRO A 1 201 ? 19.357 -14.348 -38.445 1.00 60.91 201 PRO A CA 1
ATOM 1497 C C . PRO A 1 201 ? 18.187 -14.132 -39.422 1.00 60.91 201 PRO A C 1
ATOM 1499 O O . PRO A 1 201 ? 17.408 -13.193 -39.225 1.00 60.91 201 PRO A O 1
ATOM 1502 N N . GLU A 1 202 ? 18.013 -14.980 -40.445 1.00 72.56 202 GLU A N 1
ATOM 1503 C CA . GLU A 1 202 ? 16.904 -14.842 -41.397 1.00 72.56 202 GLU A CA 1
ATOM 1504 C C . GLU A 1 202 ? 15.544 -15.217 -40.791 1.00 72.56 202 GLU A C 1
ATOM 1506 O O . GLU A 1 202 ? 14.542 -14.551 -41.074 1.00 72.56 202 GLU A O 1
ATOM 1511 N N . THR A 1 203 ? 15.494 -16.214 -39.905 1.00 70.69 203 THR A N 1
ATOM 1512 C CA . THR A 1 203 ? 14.239 -16.644 -39.259 1.00 70.69 203 THR A CA 1
ATOM 1513 C C . THR A 1 203 ? 13.713 -15.584 -38.286 1.00 70.69 203 THR A C 1
ATOM 1515 O O . THR A 1 203 ? 12.519 -15.272 -38.289 1.00 70.69 203 THR A O 1
ATOM 1518 N N . LEU A 1 204 ? 14.602 -14.916 -37.538 1.00 66.31 204 LEU A N 1
ATOM 1519 C CA . LEU A 1 204 ? 14.236 -13.783 -36.678 1.00 66.31 204 LEU A CA 1
ATOM 1520 C C . LEU A 1 204 ? 13.706 -12.593 -37.492 1.00 66.31 204 LEU A C 1
ATOM 1522 O O . LEU A 1 204 ? 12.720 -11.956 -37.110 1.00 66.31 204 LEU A O 1
ATOM 1526 N N . ALA A 1 205 ? 14.341 -12.297 -38.631 1.00 66.50 205 ALA A N 1
ATOM 1527 C CA . ALA A 1 205 ? 13.911 -11.217 -39.513 1.00 66.50 205 ALA A CA 1
ATOM 1528 C C . ALA A 1 205 ? 12.520 -11.483 -40.115 1.00 66.50 205 ALA A C 1
ATOM 1530 O O . ALA A 1 205 ? 11.714 -10.554 -40.226 1.00 66.50 205 ALA A O 1
ATOM 1531 N N . GLN A 1 206 ? 12.210 -12.735 -40.468 1.00 73.88 206 GLN A N 1
ATOM 1532 C CA . GLN A 1 206 ? 10.879 -13.131 -40.939 1.00 73.88 206 GLN A CA 1
ATOM 1533 C C . GLN A 1 206 ? 9.814 -12.993 -39.839 1.00 73.88 206 GLN A C 1
ATOM 1535 O O . GLN A 1 206 ? 8.765 -12.394 -40.090 1.00 73.88 206 GLN A O 1
ATOM 1540 N N . ALA A 1 207 ? 10.107 -13.432 -38.611 1.00 67.81 207 ALA A N 1
ATOM 1541 C CA . ALA A 1 207 ? 9.194 -13.317 -37.469 1.00 67.81 207 ALA A CA 1
ATOM 1542 C C . ALA A 1 207 ? 8.892 -11.860 -37.063 1.00 67.81 207 ALA A C 1
ATOM 1544 O O . ALA A 1 207 ? 7.774 -11.528 -36.665 1.00 67.81 207 ALA A O 1
ATOM 1545 N N . MET A 1 208 ? 9.875 -10.960 -37.176 1.00 64.12 208 MET A N 1
ATOM 1546 C CA . MET A 1 208 ? 9.672 -9.530 -36.910 1.00 64.12 208 MET A CA 1
ATOM 1547 C C . MET A 1 208 ? 8.793 -8.869 -37.982 1.00 64.12 208 MET A C 1
ATOM 1549 O O . MET A 1 208 ? 7.953 -8.028 -37.660 1.00 64.12 208 MET A O 1
ATOM 1553 N N . ARG A 1 209 ? 8.941 -9.264 -39.255 1.00 72.19 209 ARG A N 1
ATOM 1554 C CA . ARG A 1 209 ? 8.136 -8.722 -40.365 1.00 72.19 209 ARG A CA 1
ATOM 1555 C C . ARG A 1 209 ? 6.671 -9.141 -40.293 1.00 72.19 209 ARG A C 1
ATOM 1557 O O . ARG A 1 209 ? 5.815 -8.324 -40.611 1.00 72.19 209 ARG A O 1
ATOM 1564 N N . SER A 1 210 ? 6.366 -10.359 -39.841 1.00 73.56 210 SER A N 1
ATOM 1565 C CA . SER A 1 210 ? 4.980 -10.838 -39.724 1.00 73.56 210 SER A CA 1
ATOM 1566 C C . SER A 1 210 ? 4.155 -10.133 -38.643 1.00 73.56 210 SER A C 1
ATOM 1568 O O . SER A 1 210 ? 2.941 -10.286 -38.629 1.00 73.56 210 SER A O 1
ATOM 1570 N N . LYS A 1 211 ? 4.788 -9.388 -37.726 1.00 57.62 211 LYS A N 1
ATOM 1571 C CA . LYS A 1 211 ? 4.115 -8.684 -36.619 1.00 57.62 211 LYS A CA 1
ATOM 1572 C C . LYS A 1 211 ? 3.937 -7.178 -36.864 1.00 57.62 211 LYS A C 1
ATOM 1574 O O . LYS A 1 211 ? 3.272 -6.512 -36.079 1.00 57.62 211 LYS A O 1
ATOM 1579 N N . ALA A 1 212 ? 4.571 -6.643 -37.910 1.00 53.03 212 ALA A N 1
ATOM 1580 C CA . ALA A 1 212 ? 4.543 -5.223 -38.266 1.00 53.03 212 ALA A CA 1
ATOM 1581 C C . ALA A 1 212 ? 3.455 -4.861 -39.300 1.00 53.03 212 ALA A C 1
ATOM 1583 O O . ALA A 1 212 ? 3.373 -3.699 -39.698 1.00 53.03 212 ALA A O 1
ATOM 1584 N N . GLY A 1 213 ? 2.654 -5.837 -39.744 1.00 45.50 213 GLY A N 1
ATOM 1585 C CA . GLY A 1 213 ? 1.468 -5.655 -40.590 1.00 45.50 213 GLY A CA 1
ATOM 1586 C C . GLY A 1 213 ? 0.218 -6.135 -39.874 1.00 45.50 213 GLY A C 1
ATOM 1587 O O . GLY A 1 213 ? -0.854 -5.572 -40.174 1.00 45.50 213 GLY A O 1
#

Radius of gyration: 32.63 Å; chains: 1; bounding box: 75×34×109 Å

Organism: NCBI:txid2562239